Protein AF-A0A1F2RXJ4-F1 (afdb_monomer_lite)

Foldseek 3Di:
DQVLVVVLQVLLVVLCVVLVFDWPDWDWDQDPVVRDIATETEGCCCVVVNDVVQLVSSVVSCVVSVSCVVHPSVRYHYHHCPDPVVVVVVVLQVDKFFFKKKKAWDPPPDPPAFIKIWIATDGPDDDDDDWFIDIDTHPVRVLCCVCPLQVHDNVLSVVQVVCCVVPRMGMRGGRIDRNRSCVSSRHD

Secondary structure (DSSP, 8-state):
--HHHHHHHHHHHHHHHHTT---SEEEEEEETTTTEEEEEEE-THHHHH-HHHHHHHHHHHHHHTTGGGTS-GGGEEEE-TT-HHHHHHHHHHH-EEEEEEEEEEESTT-TTS--EEEEEEEESSS---PPPEEEEESHHHHHHIIIIIS---HHHHHHHHHHHHHHSEEEEEEEEEEHHHHHHTT--

Sequence (188 aa):
MVRSDLEIEGRILEALSRGKIPVTLVDWNYVSEIEEWQLVIATPLYDSKGAHEAVSRVIKALQQAGIYEDVPILRVSVLSPNDTLVKTLEQEVKVLTEGSIHIVGLDQNKPNHENVYVVIFSPYTGPGGAVPARHIKGLVELRRFLEVSLHIWTTSVDEALHKLARKGNASIPNVQLSKREAKRLGLG

Radius of gyration: 19.41 Å; chains: 1; bounding box: 50×31×52 Å

pLDDT: mean 85.51, std 11.78, range [36.03, 97.0]

Structure (mmCIF, N/CA/C/O backbone):
data_AF-A0A1F2RXJ4-F1
#
_entry.id   AF-A0A1F2RXJ4-F1
#
loop_
_atom_site.group_PDB
_atom_site.id
_atom_site.type_symbol
_atom_site.label_atom_id
_atom_site.label_alt_id
_atom_site.label_comp_id
_atom_site.label_asym_id
_atom_site.label_entity_id
_atom_site.label_seq_id
_atom_site.pdbx_PDB_ins_code
_atom_site.Cartn_x
_atom_site.Cartn_y
_atom_site.Cartn_z
_atom_site.occupancy
_atom_site.B_iso_or_equiv
_atom_site.auth_seq_id
_atom_site.auth_comp_id
_atom_site.auth_asym_id
_atom_site.auth_atom_id
_atom_site.pdbx_PDB_model_num
ATOM 1 N N . MET A 1 1 ? -12.478 0.895 -2.335 1.00 40.03 1 MET A N 1
ATOM 2 C CA . MET A 1 1 ? -11.443 1.179 -3.347 1.00 40.03 1 MET A CA 1
ATOM 3 C C . MET A 1 1 ? -10.072 0.808 -2.777 1.00 40.03 1 MET A C 1
ATOM 5 O O . MET A 1 1 ? -9.309 1.682 -2.429 1.00 40.03 1 MET A O 1
ATOM 9 N N . VAL A 1 2 ? -9.857 -0.484 -2.494 1.00 37.66 2 VAL A N 1
ATOM 10 C CA . VAL A 1 2 ? -8.576 -1.071 -2.010 1.00 37.66 2 VAL A CA 1
ATOM 11 C C . VAL A 1 2 ? -8.480 -2.504 -2.545 1.00 37.66 2 VAL A C 1
ATOM 13 O O . VAL A 1 2 ? -7.423 -2.934 -2.982 1.00 37.66 2 VAL A O 1
ATOM 16 N N . ARG A 1 3 ? -9.618 -3.223 -2.591 1.00 36.03 3 ARG A N 1
ATOM 17 C CA . ARG A 1 3 ? -9.744 -4.519 -3.285 1.00 36.03 3 ARG A CA 1
ATOM 18 C C . ARG A 1 3 ? -9.386 -4.446 -4.771 1.00 36.03 3 ARG A C 1
ATOM 20 O O . ARG A 1 3 ? -8.655 -5.307 -5.235 1.00 36.03 3 ARG A O 1
ATOM 27 N N . SER A 1 4 ? -9.863 -3.409 -5.468 1.00 53.31 4 SER A N 1
ATOM 28 C CA . SER A 1 4 ? -9.508 -3.146 -6.867 1.00 53.31 4 SER A CA 1
ATOM 29 C C . SER A 1 4 ? -7.993 -3.119 -7.039 1.00 53.31 4 SER A C 1
ATOM 31 O O . SER A 1 4 ? -7.462 -3.773 -7.920 1.00 53.31 4 SER A O 1
ATOM 33 N N . ASP A 1 5 ? -7.288 -2.445 -6.138 1.00 58.12 5 ASP A N 1
ATOM 34 C CA . ASP A 1 5 ? -5.905 -2.052 -6.385 1.00 58.12 5 ASP A CA 1
ATOM 35 C C . ASP A 1 5 ? -4.936 -3.231 -6.213 1.00 58.12 5 ASP A C 1
ATOM 37 O O . ASP A 1 5 ? -3.997 -3.349 -6.992 1.00 58.12 5 ASP A O 1
ATOM 41 N N . LEU A 1 6 ? -5.195 -4.140 -5.259 1.00 57.19 6 LEU A N 1
ATOM 42 C CA . LEU A 1 6 ? -4.400 -5.363 -5.053 1.00 57.19 6 LEU A CA 1
ATOM 43 C C . LEU A 1 6 ? -4.648 -6.421 -6.142 1.00 57.19 6 LEU A C 1
ATOM 45 O O . LEU A 1 6 ? -3.708 -7.065 -6.607 1.00 57.19 6 LEU A O 1
ATOM 49 N N . GLU A 1 7 ? -5.900 -6.596 -6.575 1.00 65.56 7 GLU A N 1
ATOM 50 C CA . GLU A 1 7 ? -6.234 -7.522 -7.668 1.00 65.56 7 GLU A CA 1
ATOM 51 C C . GLU A 1 7 ? -5.696 -7.008 -9.015 1.00 65.56 7 GLU A C 1
ATOM 53 O O . GLU A 1 7 ? -5.174 -7.784 -9.820 1.00 65.56 7 GLU A O 1
ATOM 58 N N . ILE A 1 8 ? -5.747 -5.690 -9.236 1.00 75.62 8 ILE A N 1
ATOM 59 C CA . ILE A 1 8 ? -5.155 -5.027 -10.402 1.00 75.62 8 ILE A CA 1
ATOM 60 C C . ILE A 1 8 ? -3.624 -5.147 -10.374 1.00 75.62 8 ILE A C 1
ATOM 62 O O . ILE A 1 8 ? -3.033 -5.501 -11.391 1.00 75.62 8 ILE A O 1
ATOM 66 N N . GLU A 1 9 ? -2.975 -4.927 -9.227 1.00 76.62 9 GLU A N 1
ATOM 67 C CA . GLU A 1 9 ? -1.518 -5.064 -9.067 1.00 76.62 9 GLU A CA 1
ATOM 68 C C . GLU A 1 9 ? -1.035 -6.483 -9.417 1.00 76.62 9 GLU A C 1
ATOM 70 O O . GLU A 1 9 ? -0.087 -6.646 -10.191 1.00 76.62 9 GLU A O 1
ATOM 75 N N . GLY A 1 10 ? -1.749 -7.518 -8.958 1.00 80.25 10 GLY A N 1
ATOM 76 C CA . GLY A 1 10 ? -1.468 -8.907 -9.331 1.00 80.25 10 GLY A CA 1
ATOM 77 C C . GLY A 1 10 ? -1.587 -9.160 -10.839 1.00 80.25 10 GLY A C 1
ATOM 78 O O . GLY A 1 10 ? -0.689 -9.754 -11.443 1.00 80.25 10 GLY A O 1
ATOM 79 N N . ARG A 1 11 ? -2.654 -8.656 -11.476 1.00 84.56 11 ARG A N 1
ATOM 80 C CA . ARG A 1 11 ? -2.853 -8.761 -12.935 1.00 84.56 11 ARG A CA 1
ATOM 81 C C . ARG A 1 11 ? -1.772 -8.021 -13.724 1.00 84.56 11 ARG A C 1
ATOM 83 O O . ARG A 1 11 ? -1.326 -8.527 -14.754 1.00 84.56 11 ARG A O 1
ATOM 90 N N . ILE A 1 12 ? -1.328 -6.858 -13.243 1.00 88.44 12 ILE A N 1
ATOM 91 C CA . ILE A 1 12 ? -0.225 -6.086 -13.833 1.00 88.44 12 ILE A CA 1
ATOM 92 C C . ILE A 1 12 ? 1.065 -6.901 -13.793 1.00 88.44 12 ILE A C 1
ATOM 94 O O . ILE A 1 12 ? 1.693 -7.096 -14.833 1.00 88.44 12 ILE A O 1
ATOM 98 N N . LEU A 1 13 ? 1.449 -7.417 -12.625 1.00 88.81 13 LEU A N 1
ATOM 99 C CA . LEU A 1 13 ? 2.673 -8.209 -12.482 1.00 88.81 13 LEU A CA 1
ATOM 100 C C . LEU A 1 13 ? 2.646 -9.456 -13.370 1.00 88.81 13 LEU A C 1
ATOM 102 O O . LEU A 1 13 ? 3.633 -9.769 -14.038 1.00 88.81 13 LEU A O 1
ATOM 106 N N . GLU A 1 14 ? 1.502 -10.132 -13.443 1.00 89.62 14 GLU A N 1
ATOM 107 C CA . GLU A 1 14 ? 1.318 -11.287 -14.317 1.00 89.62 14 GLU A CA 1
ATOM 108 C C . GLU A 1 14 ? 1.436 -10.909 -15.805 1.00 89.62 14 GLU A C 1
ATOM 110 O O . GLU A 1 14 ? 2.087 -11.613 -16.580 1.00 89.62 14 GLU A O 1
ATOM 115 N N . ALA A 1 15 ? 0.858 -9.777 -16.221 1.00 91.38 15 ALA A N 1
ATOM 116 C CA . ALA A 1 15 ? 0.964 -9.268 -17.588 1.00 91.38 15 ALA A CA 1
ATOM 117 C C . ALA A 1 15 ? 2.413 -8.941 -17.976 1.00 91.38 15 ALA A C 1
ATOM 119 O O . ALA A 1 15 ? 2.877 -9.348 -19.045 1.00 91.38 15 ALA A O 1
ATOM 120 N N . LEU A 1 16 ? 3.148 -8.261 -17.095 1.00 92.75 16 LEU A N 1
ATOM 121 C CA . LEU A 1 16 ? 4.553 -7.909 -17.313 1.00 92.75 16 LEU A CA 1
ATOM 122 C C . LEU A 1 16 ? 5.443 -9.159 -17.350 1.00 92.75 16 LEU A C 1
ATOM 124 O O . LEU A 1 16 ? 6.306 -9.278 -18.224 1.00 92.75 16 LEU A O 1
ATOM 128 N N . SER A 1 17 ? 5.170 -10.130 -16.475 1.00 92.62 17 SER A N 1
ATOM 129 C CA . SER A 1 17 ? 5.840 -11.433 -16.459 1.00 92.62 17 SER A CA 1
ATOM 130 C C . SER A 1 17 ? 5.608 -12.213 -17.760 1.00 92.62 17 SER A C 1
ATOM 132 O O . SER A 1 17 ? 6.570 -12.635 -18.408 1.00 92.62 17 SER A O 1
ATOM 134 N N . ARG A 1 18 ? 4.353 -12.318 -18.232 1.00 92.31 18 ARG A N 1
ATOM 135 C CA . ARG A 1 18 ? 4.015 -12.922 -19.539 1.00 92.31 18 ARG A CA 1
ATOM 136 C C . ARG A 1 18 ? 4.719 -12.221 -20.702 1.00 92.31 18 ARG A C 1
ATOM 138 O O . ARG A 1 18 ? 5.200 -12.886 -21.619 1.00 92.31 18 ARG A O 1
ATOM 145 N N . GLY A 1 19 ? 4.822 -10.894 -20.643 1.00 91.44 19 GLY A N 1
ATOM 146 C CA . GLY A 1 19 ? 5.552 -10.074 -21.610 1.00 91.44 19 GLY A CA 1
ATOM 147 C C . GLY A 1 19 ? 7.078 -10.215 -21.547 1.00 91.44 19 GLY A C 1
ATOM 148 O O . GLY A 1 19 ? 7.769 -9.617 -22.373 1.00 91.44 19 GLY A O 1
ATOM 149 N N . LYS A 1 20 ? 7.616 -10.993 -20.593 1.00 92.88 20 LYS A N 1
ATOM 150 C CA . LYS A 1 20 ? 9.054 -11.117 -20.299 1.00 92.88 20 LYS A CA 1
ATOM 151 C C . LYS A 1 20 ? 9.714 -9.757 -20.049 1.00 92.88 20 LYS A C 1
ATOM 153 O O . LYS A 1 20 ? 10.846 -9.517 -20.473 1.00 92.88 20 LYS A O 1
ATOM 158 N N . ILE A 1 21 ? 8.990 -8.856 -19.389 1.00 94.38 21 ILE A N 1
ATOM 159 C CA . ILE A 1 21 ? 9.466 -7.518 -19.049 1.00 94.38 21 ILE A CA 1
ATOM 160 C C . ILE A 1 21 ? 10.078 -7.586 -17.647 1.00 94.38 21 ILE A C 1
ATOM 162 O O . ILE A 1 21 ? 9.342 -7.791 -16.683 1.00 94.38 21 ILE A O 1
ATOM 166 N N . PRO A 1 22 ? 11.406 -7.429 -17.499 1.00 93.62 22 PRO A N 1
ATOM 167 C CA . PRO A 1 22 ? 12.014 -7.365 -16.181 1.00 93.62 22 PRO A CA 1
ATOM 168 C C . PRO A 1 22 ? 11.570 -6.077 -15.490 1.00 93.62 22 PRO A C 1
ATOM 170 O O . PRO A 1 22 ? 11.711 -4.989 -16.052 1.00 93.62 22 PRO A O 1
ATOM 173 N N . VAL A 1 23 ? 11.061 -6.193 -14.270 1.00 93.25 23 VAL A N 1
ATOM 174 C CA . VAL A 1 23 ? 10.654 -5.055 -13.442 1.00 93.25 23 VAL A CA 1
ATOM 175 C C . VAL A 1 23 ? 11.398 -5.082 -12.119 1.00 93.25 23 VAL A C 1
ATOM 177 O O . VAL A 1 23 ? 11.663 -6.151 -11.574 1.00 93.25 23 VAL A O 1
ATOM 180 N N . THR A 1 24 ? 11.754 -3.904 -11.620 1.00 91.81 24 THR A N 1
ATOM 181 C CA . THR A 1 24 ? 12.362 -3.735 -10.291 1.00 91.81 24 THR A CA 1
ATOM 182 C C . THR A 1 24 ? 11.379 -3.143 -9.289 1.00 91.81 24 THR A C 1
ATOM 184 O O . THR A 1 24 ? 11.530 -3.363 -8.093 1.00 91.81 24 THR A O 1
ATOM 187 N N . LEU A 1 25 ? 10.361 -2.425 -9.772 1.00 89.38 25 LEU A N 1
ATOM 188 C CA . LEU A 1 25 ? 9.292 -1.844 -8.969 1.00 89.38 25 LEU A CA 1
ATOM 189 C C . LEU A 1 25 ? 8.013 -1.774 -9.808 1.00 89.38 25 LEU A C 1
ATOM 191 O O . LEU A 1 25 ? 8.059 -1.378 -10.973 1.00 89.38 25 LEU A O 1
ATOM 195 N N . VAL A 1 26 ? 6.884 -2.113 -9.197 1.00 89.44 26 VAL A N 1
ATOM 196 C CA . VAL A 1 26 ? 5.541 -1.775 -9.676 1.00 89.44 26 VAL A CA 1
ATOM 197 C C . VAL A 1 26 ? 4.799 -1.236 -8.468 1.00 89.44 26 VAL A C 1
ATOM 199 O O . VAL A 1 26 ? 4.708 -1.939 -7.469 1.00 89.44 26 VAL A O 1
ATOM 202 N N . ASP A 1 27 ? 4.346 0.013 -8.515 1.00 85.81 27 ASP A N 1
ATOM 203 C CA . ASP A 1 27 ? 3.636 0.598 -7.378 1.00 85.81 27 ASP A CA 1
ATOM 204 C C . ASP A 1 27 ? 2.748 1.772 -7.783 1.00 85.81 27 ASP A C 1
ATOM 206 O O . ASP A 1 27 ? 2.979 2.433 -8.795 1.00 85.81 27 ASP A O 1
ATOM 210 N N . TRP A 1 28 ? 1.761 2.067 -6.949 1.00 84.00 28 TRP A N 1
ATOM 211 C CA . TRP A 1 28 ? 0.910 3.237 -7.067 1.00 84.00 28 TRP A CA 1
ATOM 212 C C . TRP A 1 28 ? 1.534 4.423 -6.326 1.00 84.00 28 TRP A C 1
ATOM 214 O O . TRP A 1 28 ? 1.856 4.356 -5.140 1.00 84.00 28 TRP A O 1
ATOM 224 N N . ASN A 1 29 ? 1.698 5.538 -7.029 1.00 85.50 29 ASN A N 1
ATOM 225 C CA . ASN A 1 29 ? 2.179 6.798 -6.487 1.00 85.50 29 ASN A CA 1
ATOM 226 C C . ASN A 1 29 ? 1.062 7.843 -6.538 1.00 85.50 29 ASN A C 1
ATOM 228 O O . ASN A 1 29 ? 0.540 8.132 -7.613 1.00 85.50 29 ASN A O 1
ATOM 232 N N . TYR A 1 30 ? 0.708 8.415 -5.388 1.00 80.12 30 TYR A N 1
ATOM 233 C CA . TYR A 1 30 ? -0.224 9.538 -5.337 1.00 80.12 30 TYR A CA 1
ATOM 234 C C . TYR A 1 30 ? 0.520 10.834 -5.661 1.00 80.12 30 TYR A C 1
ATOM 236 O O . TYR A 1 30 ? 1.472 11.194 -4.965 1.00 80.12 30 TYR A O 1
ATOM 244 N N . VAL A 1 31 ? 0.096 11.513 -6.724 1.00 78.50 31 VAL A N 1
ATOM 245 C CA . VAL A 1 31 ? 0.670 12.780 -7.183 1.00 78.50 31 VAL A CA 1
ATOM 246 C C . VAL A 1 31 ? -0.230 13.909 -6.696 1.00 78.50 31 VAL A C 1
ATOM 248 O O . VAL A 1 31 ? -1.314 14.129 -7.238 1.00 78.50 31 VAL A O 1
ATOM 251 N N . SER A 1 32 ? 0.212 14.608 -5.650 1.00 72.81 32 SER A N 1
ATOM 252 C CA . SER A 1 32 ? -0.578 15.642 -4.973 1.00 72.81 32 SER A CA 1
ATOM 253 C C . SER A 1 32 ? -0.942 16.815 -5.884 1.00 72.81 32 SER A C 1
ATOM 255 O O . SER A 1 32 ? -2.005 17.396 -5.718 1.00 72.81 32 SER A O 1
ATOM 257 N N . GLU A 1 33 ? -0.091 17.156 -6.853 1.00 76.31 33 GLU A N 1
ATOM 258 C CA . GLU A 1 33 ? -0.278 18.282 -7.776 1.00 76.31 33 GLU A CA 1
ATOM 259 C C . GLU A 1 33 ? -1.511 18.127 -8.670 1.00 76.31 33 GLU A C 1
ATOM 261 O O . GLU A 1 33 ? -2.085 19.122 -9.108 1.00 76.31 33 GLU A O 1
ATOM 266 N N . ILE A 1 34 ? -1.893 16.883 -8.954 1.00 75.81 34 ILE A N 1
ATOM 267 C CA . ILE A 1 34 ? -3.041 16.549 -9.801 1.00 75.81 34 ILE A CA 1
ATOM 268 C C . ILE A 1 34 ? -4.121 15.777 -9.039 1.00 75.81 34 ILE A C 1
ATOM 270 O O . ILE A 1 34 ? -5.123 15.417 -9.639 1.00 75.81 34 ILE A O 1
ATOM 274 N N . GLU A 1 35 ? -3.921 15.525 -7.742 1.00 74.31 35 GLU A N 1
ATOM 275 C CA . GLU A 1 35 ? -4.806 14.727 -6.883 1.00 74.31 35 GLU A CA 1
ATOM 276 C C . GLU A 1 35 ? -5.152 13.339 -7.462 1.00 74.31 35 GLU A C 1
ATOM 278 O O . GLU A 1 35 ? -6.250 12.810 -7.278 1.00 74.31 35 GLU A O 1
ATOM 283 N N . GLU A 1 36 ? -4.199 12.716 -8.164 1.00 75.56 36 GLU A N 1
ATOM 284 C CA . GLU A 1 36 ? -4.411 11.434 -8.841 1.00 75.56 36 GLU A CA 1
ATOM 285 C C . GLU A 1 36 ? -3.364 10.377 -8.482 1.00 75.56 36 GLU A C 1
ATOM 287 O O . GLU A 1 36 ? -2.188 10.656 -8.240 1.00 75.56 36 GLU A O 1
ATOM 292 N N . TRP A 1 37 ? -3.805 9.117 -8.512 1.00 79.38 37 TRP A N 1
ATOM 293 C CA . TRP A 1 37 ? -2.934 7.950 -8.438 1.00 79.38 37 TRP A CA 1
ATOM 294 C C . TRP A 1 37 ? -2.356 7.615 -9.814 1.00 79.38 37 TRP A C 1
ATOM 296 O O . TRP A 1 37 ? -3.095 7.447 -10.786 1.00 79.38 37 TRP A O 1
ATOM 306 N N . GLN A 1 38 ? -1.037 7.454 -9.873 1.00 85.69 38 GLN A N 1
ATOM 307 C CA . GLN A 1 38 ? -0.306 6.994 -11.048 1.00 85.69 38 GLN A CA 1
ATOM 308 C C . GLN A 1 38 ? 0.387 5.662 -10.769 1.00 85.69 38 GLN A C 1
ATOM 310 O O . GLN A 1 38 ? 1.004 5.476 -9.722 1.00 85.69 38 GLN A O 1
ATOM 315 N N . LEU A 1 39 ? 0.313 4.742 -11.724 1.00 87.81 39 LEU A N 1
ATOM 316 C CA . LEU A 1 39 ? 1.043 3.486 -11.704 1.00 87.81 39 LEU A CA 1
ATOM 317 C C . LEU A 1 39 ? 2.479 3.729 -12.176 1.00 87.81 39 LEU A C 1
ATOM 319 O O . LEU A 1 39 ? 2.712 4.078 -13.332 1.00 87.81 39 LEU A O 1
ATOM 323 N N . VAL A 1 40 ? 3.448 3.504 -11.299 1.00 91.25 40 VAL A N 1
ATOM 324 C CA . VAL A 1 40 ? 4.878 3.580 -11.597 1.00 91.25 40 VAL A CA 1
ATOM 325 C C . VAL A 1 40 ? 5.414 2.176 -11.850 1.00 91.25 40 VAL A C 1
ATOM 327 O O . VAL A 1 40 ? 5.292 1.296 -10.999 1.00 91.25 40 VAL A O 1
ATOM 330 N N . ILE A 1 41 ? 6.040 1.971 -13.008 1.00 93.31 41 ILE A N 1
ATOM 331 C CA . ILE A 1 41 ? 6.709 0.721 -13.382 1.00 93.31 41 ILE A CA 1
ATOM 332 C C . ILE A 1 41 ? 8.178 1.030 -13.663 1.00 93.31 41 ILE A C 1
ATOM 334 O O . ILE A 1 41 ? 8.509 1.686 -14.650 1.00 93.31 41 ILE A O 1
ATOM 338 N N . ALA A 1 42 ? 9.075 0.534 -12.814 1.00 95.31 42 ALA A N 1
ATOM 339 C CA . ALA A 1 42 ? 10.511 0.656 -13.026 1.00 95.31 42 ALA A CA 1
ATOM 340 C C . ALA A 1 42 ? 11.054 -0.582 -13.745 1.00 95.31 42 ALA A C 1
ATOM 342 O O . ALA A 1 42 ? 10.839 -1.716 -13.303 1.00 95.31 42 ALA A O 1
ATOM 343 N N . THR A 1 43 ? 11.776 -0.376 -14.849 1.00 96.38 43 THR A N 1
ATOM 344 C CA . THR A 1 43 ? 12.324 -1.473 -15.658 1.00 96.38 43 THR A CA 1
ATOM 345 C C . THR A 1 43 ? 13.732 -1.171 -16.179 1.00 96.38 43 THR A C 1
ATOM 347 O O . THR A 1 43 ? 13.950 -0.117 -16.777 1.00 96.38 43 THR A O 1
ATOM 350 N N . PRO A 1 44 ? 14.692 -2.116 -16.075 1.00 96.50 44 PRO A N 1
ATOM 351 C CA . PRO A 1 44 ? 16.013 -1.980 -16.698 1.00 96.50 44 PRO A CA 1
ATOM 352 C C . PRO A 1 44 ? 15.967 -1.850 -18.231 1.00 96.50 44 PRO A C 1
ATOM 354 O O . PRO A 1 44 ? 16.963 -1.489 -18.864 1.00 96.50 44 PRO A O 1
ATOM 357 N N . LEU A 1 45 ? 14.823 -2.150 -18.862 1.00 95.44 45 LEU A N 1
ATOM 358 C CA . LEU A 1 45 ? 14.623 -1.890 -20.288 1.00 95.44 45 LEU A CA 1
ATOM 359 C C . LEU A 1 45 ? 14.720 -0.401 -20.617 1.00 95.44 45 LEU A C 1
ATOM 361 O O . LEU A 1 45 ? 15.163 -0.066 -21.711 1.00 95.44 45 LEU A O 1
ATOM 365 N N . TYR A 1 46 ? 14.357 0.475 -19.677 1.00 96.31 46 TYR A N 1
ATOM 366 C CA . TYR A 1 46 ? 14.450 1.918 -19.865 1.00 96.31 46 TYR A CA 1
ATOM 367 C C . TYR A 1 46 ? 15.895 2.341 -20.160 1.00 96.31 46 TYR A C 1
ATOM 369 O O . TYR A 1 46 ? 16.146 3.045 -21.135 1.00 96.31 46 TYR A O 1
ATOM 377 N N . ASP A 1 47 ? 16.851 1.823 -19.386 1.00 94.75 47 ASP A N 1
ATOM 378 C CA . ASP A 1 47 ? 18.274 2.145 -19.532 1.00 94.75 47 ASP A CA 1
ATOM 379 C C . ASP A 1 47 ? 18.912 1.415 -20.724 1.00 94.75 47 ASP A C 1
ATOM 381 O O . ASP A 1 47 ? 19.729 1.975 -21.450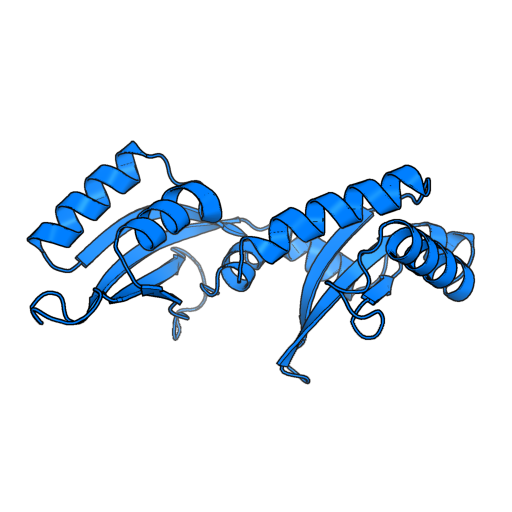 1.00 94.75 47 ASP A O 1
ATOM 385 N N . SER A 1 48 ? 18.538 0.151 -20.945 1.00 95.94 48 SER A N 1
ATOM 386 C CA . SER A 1 48 ? 19.190 -0.711 -21.944 1.00 95.94 48 SER A CA 1
ATOM 387 C C . SER A 1 48 ? 18.627 -0.595 -23.364 1.00 95.94 48 SER A C 1
ATOM 389 O O . SER A 1 48 ? 19.321 -0.934 -24.326 1.00 95.94 48 SER A O 1
ATOM 391 N N . LYS A 1 49 ? 17.367 -0.171 -23.518 1.00 94.50 49 LYS A N 1
ATOM 392 C CA . LYS A 1 49 ? 16.665 -0.052 -24.810 1.00 94.50 49 LYS A CA 1
ATOM 393 C C . LYS A 1 49 ? 16.125 1.351 -25.086 1.00 94.50 49 LYS A C 1
ATOM 395 O O . LYS A 1 49 ? 15.708 1.619 -26.210 1.00 94.50 49 LYS A O 1
ATOM 400 N N . GLY A 1 50 ? 16.163 2.236 -24.095 1.00 93.81 50 GLY A N 1
ATOM 401 C CA . GLY A 1 50 ? 15.631 3.587 -24.183 1.00 93.81 50 GLY A CA 1
ATOM 402 C C . GLY A 1 50 ? 14.157 3.676 -23.788 1.00 93.81 50 GLY A C 1
ATOM 403 O O . GLY A 1 50 ? 13.396 2.706 -23.852 1.00 93.81 50 GLY A O 1
ATOM 404 N N . ALA A 1 51 ? 13.753 4.889 -23.408 1.00 92.56 51 ALA A N 1
ATOM 405 C CA . ALA A 1 51 ? 12.433 5.194 -22.863 1.00 92.56 51 ALA A CA 1
ATOM 406 C C . ALA A 1 51 ? 11.280 4.739 -23.769 1.00 92.56 51 ALA A C 1
ATOM 408 O O . ALA A 1 51 ? 10.347 4.087 -23.309 1.00 92.56 51 ALA A O 1
ATOM 409 N N . HIS A 1 52 ? 11.359 5.041 -25.068 1.00 93.69 52 HIS A N 1
ATOM 410 C CA . HIS A 1 52 ? 10.281 4.746 -26.013 1.00 93.69 52 HIS A CA 1
ATOM 411 C C . HIS A 1 52 ? 9.998 3.241 -26.125 1.00 93.69 52 HIS A C 1
ATOM 413 O O . HIS A 1 52 ? 8.846 2.816 -26.049 1.00 93.69 52 HIS A O 1
ATOM 419 N N . GLU A 1 53 ? 11.049 2.428 -26.253 1.00 94.44 53 GLU A N 1
ATOM 420 C CA . GLU A 1 53 ? 10.920 0.973 -26.356 1.00 94.44 53 GLU A CA 1
ATOM 421 C C . GLU A 1 53 ? 10.399 0.370 -25.044 1.00 94.44 53 GLU A C 1
ATOM 423 O O . GLU A 1 53 ? 9.527 -0.501 -25.063 1.00 94.44 53 GLU A O 1
ATOM 428 N N . ALA A 1 54 ? 10.892 0.852 -23.899 1.00 94.69 54 ALA A N 1
ATOM 429 C CA . ALA A 1 54 ? 10.437 0.401 -22.588 1.00 94.69 54 ALA A CA 1
ATOM 430 C C . ALA A 1 54 ? 8.945 0.697 -22.369 1.00 94.69 54 ALA A C 1
ATOM 432 O O . ALA A 1 54 ? 8.185 -0.212 -22.030 1.00 94.69 54 ALA A O 1
ATOM 433 N N . VAL A 1 55 ? 8.518 1.937 -22.637 1.00 93.44 55 VAL A N 1
ATOM 434 C CA . VAL A 1 55 ? 7.110 2.354 -22.556 1.00 93.44 55 VAL A CA 1
ATOM 435 C C . VAL A 1 55 ? 6.256 1.502 -23.490 1.00 93.44 55 VAL A C 1
ATOM 437 O O . VAL A 1 55 ? 5.285 0.898 -23.043 1.00 93.44 55 VAL A O 1
ATOM 440 N N . SER A 1 56 ? 6.640 1.385 -24.765 1.00 93.38 56 SER A N 1
ATOM 441 C CA . SER A 1 56 ? 5.888 0.628 -25.773 1.00 93.38 56 SER A CA 1
ATOM 442 C C . SER A 1 56 ? 5.663 -0.830 -25.358 1.00 93.38 56 SER A C 1
ATOM 444 O O . SER A 1 56 ? 4.541 -1.338 -25.436 1.00 93.38 56 SER A O 1
ATOM 446 N N . ARG A 1 57 ? 6.698 -1.502 -24.834 1.00 94.25 57 ARG A N 1
ATOM 447 C CA . ARG A 1 57 ? 6.589 -2.892 -24.360 1.00 94.25 57 ARG A CA 1
ATOM 448 C C . ARG A 1 57 ? 5.659 -3.033 -23.165 1.00 94.25 57 ARG A C 1
ATOM 450 O O . ARG A 1 57 ? 4.824 -3.935 -23.167 1.00 94.25 57 ARG A O 1
ATOM 457 N N . VAL A 1 58 ? 5.792 -2.155 -22.171 1.00 92.69 58 VAL A N 1
ATOM 458 C CA . VAL A 1 58 ? 4.933 -2.155 -20.979 1.00 92.69 58 VAL A CA 1
ATOM 459 C C . VAL A 1 58 ? 3.480 -1.933 -21.378 1.00 92.69 58 VAL A C 1
ATOM 461 O O . VAL A 1 58 ? 2.624 -2.751 -21.056 1.00 92.69 58 VAL A O 1
ATOM 464 N N . ILE A 1 59 ? 3.211 -0.887 -22.155 1.00 90.69 59 ILE A N 1
ATOM 465 C CA . ILE A 1 59 ? 1.871 -0.560 -22.645 1.00 90.69 59 ILE A CA 1
ATOM 466 C C . ILE A 1 59 ? 1.259 -1.736 -23.411 1.00 90.69 59 ILE A C 1
ATOM 468 O O . ILE A 1 59 ? 0.122 -2.122 -23.139 1.00 90.69 59 ILE A O 1
ATOM 472 N N . LYS A 1 60 ? 2.020 -2.357 -24.318 1.00 91.56 60 LYS A N 1
ATOM 473 C CA . LYS A 1 60 ? 1.554 -3.513 -25.088 1.00 91.56 60 LYS A CA 1
ATOM 474 C C . LYS A 1 60 ? 1.220 -4.708 -24.193 1.00 91.56 60 LYS A C 1
ATOM 476 O O . LYS A 1 60 ? 0.210 -5.367 -24.426 1.00 91.56 60 LYS A O 1
ATOM 481 N N . ALA A 1 61 ? 2.030 -4.982 -23.171 1.00 91.88 61 ALA A N 1
ATOM 482 C CA . ALA A 1 61 ? 1.760 -6.062 -22.223 1.00 91.88 61 ALA A CA 1
ATOM 483 C C . ALA A 1 61 ? 0.472 -5.808 -21.420 1.00 91.88 61 ALA A C 1
ATOM 485 O O . ALA A 1 61 ? -0.352 -6.711 -21.280 1.00 91.88 61 ALA A O 1
ATOM 486 N N . LEU A 1 62 ? 0.259 -4.573 -20.953 1.00 89.25 62 LEU A N 1
ATOM 487 C CA . LEU A 1 62 ? -0.959 -4.193 -20.229 1.00 89.25 62 LEU A CA 1
ATOM 488 C C . LEU A 1 62 ? -2.208 -4.252 -21.125 1.00 89.25 62 LEU A C 1
ATOM 490 O O . LEU A 1 62 ? -3.251 -4.746 -20.696 1.00 89.25 62 LEU A O 1
ATOM 494 N N . GLN A 1 63 ? -2.095 -3.816 -22.385 1.00 87.38 63 GLN A N 1
ATOM 495 C CA . GLN A 1 63 ? -3.160 -3.926 -23.390 1.00 87.38 63 GLN A CA 1
ATOM 496 C C . GLN A 1 63 ? -3.562 -5.381 -23.641 1.00 87.38 63 GLN A C 1
ATOM 498 O O . GLN A 1 63 ? -4.745 -5.707 -23.621 1.00 87.38 63 GLN A O 1
ATOM 503 N N . GLN A 1 64 ? -2.585 -6.267 -23.841 1.00 87.75 64 GLN A N 1
ATOM 504 C CA . GLN A 1 64 ? -2.836 -7.690 -24.091 1.00 87.75 64 GLN A CA 1
ATOM 505 C C . GLN A 1 64 ? -3.514 -8.397 -22.911 1.00 87.75 64 GLN A C 1
ATOM 507 O O . GLN A 1 64 ? -4.197 -9.397 -23.113 1.00 87.75 64 GLN A O 1
ATOM 512 N N . ALA A 1 65 ? -3.345 -7.877 -21.696 1.00 85.19 65 ALA A N 1
ATOM 513 C CA . ALA A 1 65 ? -3.983 -8.391 -20.489 1.00 85.19 65 ALA A CA 1
ATOM 514 C C . ALA A 1 65 ? -5.352 -7.750 -20.181 1.00 85.19 65 ALA A C 1
ATOM 516 O O . ALA A 1 65 ? -5.949 -8.057 -19.146 1.00 85.19 65 ALA A O 1
ATOM 517 N N . GLY A 1 66 ? -5.844 -6.848 -21.042 1.00 82.88 66 GLY A N 1
ATOM 518 C CA . GLY A 1 66 ? -7.123 -6.161 -20.843 1.00 82.88 66 GLY A CA 1
ATOM 519 C C . GLY A 1 66 ? -7.147 -5.256 -19.608 1.00 82.88 66 GLY A C 1
ATOM 520 O O . GLY A 1 66 ? -8.202 -5.050 -19.025 1.00 82.88 66 GLY A O 1
ATOM 521 N N . ILE A 1 67 ? -5.993 -4.742 -19.169 1.00 80.31 67 ILE A N 1
ATOM 522 C CA . ILE A 1 67 ? -5.880 -3.904 -17.955 1.00 80.31 67 ILE A CA 1
ATOM 523 C C . ILE A 1 67 ? -6.323 -2.453 -18.226 1.00 80.31 67 ILE A C 1
ATOM 525 O O . ILE A 1 67 ? -6.537 -1.673 -17.308 1.00 80.31 67 ILE A O 1
ATOM 529 N N . TYR A 1 68 ? -6.498 -2.082 -19.494 1.00 68.06 68 TYR A N 1
ATOM 530 C CA . TYR A 1 68 ? -6.791 -0.711 -19.924 1.00 68.06 68 TYR A CA 1
ATOM 531 C C . TYR A 1 68 ? -8.112 -0.139 -19.398 1.00 68.06 68 TYR A C 1
ATOM 533 O O . TYR A 1 68 ? -8.242 1.077 -19.275 1.00 68.06 68 TYR A O 1
ATOM 541 N N . GLU A 1 69 ? -9.086 -1.006 -19.122 1.00 68.19 69 GLU A N 1
ATOM 542 C CA . GLU A 1 69 ? -10.370 -0.612 -18.535 1.00 68.19 69 GLU A CA 1
ATOM 543 C C . GLU A 1 69 ? -10.214 -0.226 -17.056 1.00 68.19 69 GLU A C 1
ATOM 545 O O . GLU A 1 69 ? -10.941 0.631 -16.559 1.00 68.19 69 GLU A O 1
ATOM 550 N N . ASP A 1 70 ? -9.210 -0.798 -1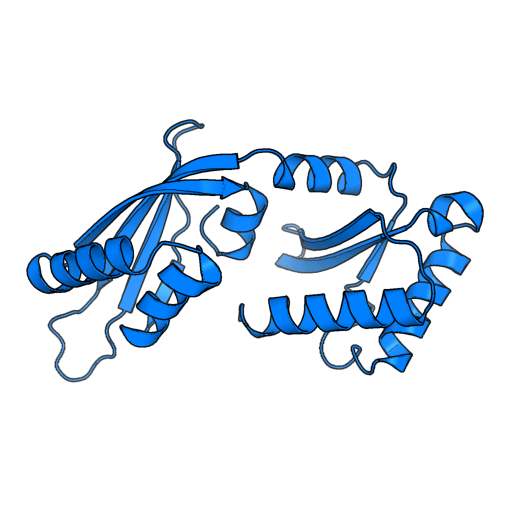6.387 1.00 66.50 70 ASP A N 1
ATOM 551 C CA . ASP A 1 70 ? -8.927 -0.599 -14.967 1.00 66.50 70 ASP A CA 1
ATOM 552 C C . ASP A 1 70 ? -7.865 0.490 -14.724 1.00 66.50 70 ASP A C 1
ATOM 554 O O . ASP A 1 70 ? -7.902 1.192 -13.713 1.00 66.50 70 ASP A O 1
ATOM 558 N N . VAL A 1 71 ? -6.909 0.650 -15.650 1.00 67.06 71 VAL A N 1
ATOM 559 C CA . VAL A 1 71 ? -5.801 1.613 -15.552 1.00 67.06 71 VAL A CA 1
ATOM 560 C C . VAL A 1 71 ? -5.608 2.348 -16.883 1.00 67.06 71 VAL A C 1
ATOM 562 O O . VAL A 1 71 ? -5.013 1.798 -17.817 1.00 67.06 71 VAL A O 1
ATOM 565 N N . PRO A 1 72 ? -6.050 3.616 -16.991 1.00 65.94 72 PRO A N 1
ATOM 566 C CA . PRO A 1 72 ? -5.791 4.428 -18.172 1.00 65.94 72 PRO A CA 1
ATOM 567 C C . PRO A 1 72 ? -4.287 4.626 -18.376 1.00 65.94 72 PRO A C 1
ATOM 569 O O . PRO A 1 72 ? -3.574 4.994 -17.446 1.00 65.94 72 PRO A O 1
ATOM 572 N N . ILE A 1 73 ? -3.799 4.474 -19.609 1.00 66.00 73 ILE A N 1
ATOM 573 C CA . ILE A 1 73 ? -2.364 4.631 -19.919 1.00 66.00 73 ILE A CA 1
ATOM 574 C C . ILE A 1 73 ? -1.792 5.998 -19.573 1.00 66.00 73 ILE A C 1
ATOM 576 O O . ILE A 1 73 ? -0.617 6.095 -19.234 1.00 66.00 73 ILE A O 1
ATOM 580 N N . LEU A 1 74 ? -2.623 7.039 -19.590 1.00 67.75 74 LEU A N 1
ATOM 581 C CA . LEU A 1 74 ? -2.235 8.383 -19.154 1.00 67.75 74 LEU A CA 1
ATOM 582 C C . LEU A 1 74 ? -1.757 8.425 -17.693 1.00 67.75 74 LEU A C 1
ATOM 584 O O . LEU A 1 74 ? -1.124 9.393 -17.290 1.00 67.75 74 LEU A O 1
ATOM 588 N N . ARG A 1 75 ? -2.035 7.374 -16.915 1.00 77.19 75 ARG A N 1
ATOM 589 C CA . ARG A 1 75 ? -1.624 7.216 -15.521 1.00 77.19 75 ARG A CA 1
ATOM 590 C C . ARG A 1 75 ? -0.512 6.182 -15.339 1.00 77.19 75 ARG A C 1
ATOM 592 O O . ARG A 1 75 ? -0.263 5.790 -14.207 1.00 77.19 75 ARG A O 1
ATOM 599 N N . VAL A 1 76 ? 0.147 5.726 -16.410 1.00 87.00 76 VAL A N 1
ATOM 600 C CA . VAL A 1 76 ? 1.262 4.767 -16.337 1.00 87.00 76 VAL A CA 1
ATOM 601 C C . VAL A 1 76 ? 2.587 5.469 -16.627 1.00 87.00 76 VAL A C 1
ATOM 603 O O . VAL A 1 76 ? 2.858 5.877 -17.755 1.00 87.00 76 VAL A O 1
ATOM 606 N N . SER A 1 77 ? 3.442 5.540 -15.612 1.00 90.12 77 SER A N 1
ATOM 607 C CA . SER A 1 77 ? 4.789 6.103 -15.685 1.00 90.12 77 SER A CA 1
ATOM 608 C C . SER A 1 77 ? 5.820 4.978 -15.715 1.00 90.12 77 SER A C 1
ATOM 610 O O . SER A 1 77 ? 6.007 4.264 -14.729 1.00 90.12 77 SER A O 1
ATOM 612 N N . VAL A 1 78 ? 6.500 4.810 -16.851 1.00 93.94 78 VAL A N 1
ATOM 613 C CA . VAL A 1 78 ? 7.584 3.828 -17.005 1.00 93.94 78 VAL A CA 1
ATOM 614 C C . VAL A 1 78 ? 8.921 4.530 -16.829 1.00 93.94 78 VAL A C 1
ATOM 616 O O . VAL A 1 78 ? 9.234 5.442 -17.590 1.00 93.94 78 VAL A O 1
ATOM 619 N N . LEU A 1 79 ? 9.699 4.103 -15.837 1.00 95.88 79 LEU A N 1
ATOM 620 C CA . LEU A 1 79 ? 10.911 4.796 -15.401 1.00 95.88 79 LEU A CA 1
ATOM 621 C C . LEU A 1 79 ? 12.130 3.868 -15.337 1.00 95.88 79 LEU A C 1
ATOM 623 O O . LEU A 1 79 ? 12.022 2.637 -15.296 1.00 95.88 79 LEU A O 1
ATOM 627 N N . SER A 1 80 ? 13.307 4.491 -15.298 1.00 95.81 80 SER A N 1
ATOM 628 C CA . SER A 1 80 ? 14.560 3.817 -14.961 1.00 95.81 80 SER A CA 1
ATOM 629 C C . SER A 1 80 ? 14.556 3.365 -13.495 1.00 95.81 80 SER A C 1
ATOM 631 O O . SER A 1 80 ? 14.113 4.123 -12.631 1.00 95.81 80 SER A O 1
ATOM 633 N N . PRO A 1 81 ? 15.133 2.197 -13.155 1.00 94.62 81 PRO A N 1
ATOM 634 C CA . PRO A 1 81 ? 15.409 1.822 -11.769 1.00 94.62 81 PRO A CA 1
ATOM 635 C C . PRO A 1 81 ? 16.315 2.813 -11.023 1.00 94.62 81 PRO A C 1
ATOM 637 O O . PRO A 1 81 ? 16.399 2.755 -9.796 1.00 94.62 81 PRO A O 1
ATOM 640 N N . ASN A 1 82 ? 17.021 3.687 -11.749 1.00 94.19 82 ASN A N 1
ATOM 641 C CA . ASN A 1 82 ? 17.898 4.724 -11.207 1.00 94.19 82 ASN A CA 1
ATOM 642 C C . ASN A 1 82 ? 17.218 6.096 -11.088 1.00 94.19 82 ASN A C 1
ATOM 644 O O . ASN A 1 82 ? 17.852 7.043 -10.629 1.00 94.19 82 ASN A O 1
ATOM 648 N N . ASP A 1 83 ? 15.952 6.212 -11.491 1.00 95.75 83 ASP A N 1
ATOM 649 C CA . ASP A 1 83 ? 15.186 7.446 -11.363 1.00 95.75 83 ASP A CA 1
ATOM 650 C C . ASP A 1 83 ? 15.013 7.840 -9.883 1.00 95.75 83 ASP A C 1
ATOM 652 O O . ASP A 1 83 ? 14.776 6.986 -9.020 1.00 95.75 83 ASP A O 1
ATOM 656 N N . THR A 1 84 ? 15.129 9.136 -9.581 1.00 93.38 84 THR A N 1
ATOM 657 C CA . THR A 1 84 ? 15.011 9.666 -8.215 1.00 93.38 84 THR A CA 1
ATOM 658 C C . THR A 1 84 ? 13.680 9.290 -7.576 1.00 93.38 84 THR A C 1
ATOM 660 O O . THR A 1 84 ? 13.670 8.877 -6.416 1.00 93.38 84 THR A O 1
ATOM 663 N N . LEU A 1 85 ? 12.573 9.367 -8.325 1.00 91.00 85 LEU A N 1
ATOM 664 C CA . LEU A 1 85 ? 11.263 8.960 -7.829 1.00 91.00 85 LEU A CA 1
ATOM 665 C C . LEU A 1 85 ? 11.298 7.479 -7.460 1.00 91.00 85 LEU A C 1
ATOM 667 O O . LEU A 1 85 ? 10.967 7.135 -6.333 1.00 91.00 85 LEU A O 1
ATOM 671 N N . VAL A 1 86 ? 11.782 6.606 -8.348 1.00 91.62 86 VAL A N 1
ATOM 672 C CA . VAL A 1 86 ? 11.880 5.161 -8.075 1.00 91.62 86 VAL A CA 1
ATOM 673 C C . VAL A 1 86 ? 12.704 4.887 -6.816 1.00 91.62 86 VAL A C 1
ATOM 675 O O . VAL A 1 86 ? 12.281 4.097 -5.975 1.00 91.62 86 VAL A O 1
ATOM 678 N N . LYS A 1 87 ? 13.830 5.580 -6.618 1.00 92.19 87 LYS A N 1
ATOM 679 C CA . LYS A 1 87 ? 14.655 5.428 -5.409 1.00 92.19 87 LYS A CA 1
ATOM 680 C C . LYS A 1 87 ? 13.941 5.887 -4.142 1.00 92.19 87 LYS A C 1
ATOM 682 O O . LYS A 1 87 ? 14.010 5.192 -3.129 1.00 92.19 87 LYS A O 1
ATOM 687 N N . THR A 1 88 ? 13.241 7.018 -4.184 1.00 88.62 88 THR A N 1
ATOM 688 C CA . THR A 1 88 ? 12.419 7.489 -3.061 1.00 88.62 88 THR A CA 1
ATOM 689 C C . THR A 1 88 ? 11.324 6.479 -2.735 1.00 88.62 88 THR A C 1
ATOM 691 O O . THR A 1 88 ? 11.145 6.102 -1.581 1.00 88.62 88 THR A O 1
ATOM 694 N N . LEU A 1 89 ? 10.638 5.986 -3.759 1.00 86.62 89 LEU A N 1
ATOM 695 C CA . LEU A 1 89 ? 9.580 4.995 -3.652 1.00 86.62 89 LEU A CA 1
ATOM 696 C C . LEU A 1 89 ? 10.094 3.669 -3.048 1.00 86.62 89 LEU A C 1
ATOM 698 O O . LEU A 1 89 ? 9.475 3.134 -2.127 1.00 86.62 89 LEU A O 1
ATOM 702 N N . GLU A 1 90 ? 11.257 3.175 -3.477 1.00 86.31 90 GLU A N 1
ATOM 703 C CA . GLU A 1 90 ? 11.927 2.010 -2.878 1.00 86.31 90 GLU A CA 1
ATOM 704 C C . GLU A 1 90 ? 12.300 2.239 -1.403 1.00 86.31 90 GLU A C 1
ATOM 706 O O . GLU A 1 90 ? 12.198 1.325 -0.583 1.00 86.31 90 GLU A O 1
ATOM 711 N N . GLN A 1 91 ? 12.741 3.447 -1.044 1.00 84.25 91 GLN A N 1
ATOM 712 C CA . GLN A 1 91 ? 13.057 3.792 0.344 1.00 84.25 91 GLN A CA 1
ATOM 713 C C . GLN A 1 91 ? 11.801 3.847 1.220 1.00 84.25 91 GLN A C 1
ATOM 715 O O . GLN A 1 91 ? 11.827 3.325 2.334 1.00 84.25 91 GLN A O 1
ATOM 720 N N . GLU A 1 92 ? 10.696 4.414 0.724 1.00 82.88 92 GLU A N 1
ATOM 721 C CA . GLU A 1 92 ? 9.439 4.504 1.479 1.00 82.88 92 GLU A CA 1
ATOM 722 C C . GLU A 1 92 ? 8.826 3.126 1.789 1.00 82.88 92 GLU A C 1
ATOM 724 O O . GLU A 1 92 ? 8.084 3.015 2.761 1.00 82.88 92 GLU A O 1
ATOM 729 N N . VAL A 1 93 ? 9.153 2.085 1.011 1.00 78.06 93 VAL A N 1
ATOM 730 C CA . VAL A 1 93 ? 8.760 0.687 1.287 1.00 78.06 93 VAL A CA 1
ATOM 731 C C . VAL A 1 93 ? 9.638 0.053 2.372 1.00 78.06 93 VAL A C 1
ATOM 733 O O . VAL A 1 93 ? 9.159 -0.749 3.166 1.00 78.06 93 VAL A O 1
ATOM 736 N N . LYS A 1 94 ? 10.928 0.404 2.432 1.00 79.12 94 LYS A N 1
ATOM 737 C CA . LYS A 1 94 ? 11.889 -0.207 3.371 1.00 79.12 94 LYS A CA 1
ATOM 738 C C . LYS A 1 94 ? 11.751 0.301 4.803 1.00 79.12 94 LYS A C 1
ATOM 740 O O . LYS A 1 94 ? 12.130 -0.403 5.736 1.00 79.12 94 LYS A O 1
ATOM 745 N N . VAL A 1 95 ? 11.272 1.530 4.984 1.00 79.88 95 VAL A N 1
ATOM 746 C CA . VAL A 1 95 ? 11.159 2.147 6.308 1.00 79.88 95 VAL A CA 1
ATOM 747 C C . VAL A 1 95 ? 9.827 1.761 6.937 1.00 79.88 95 VAL A C 1
ATOM 74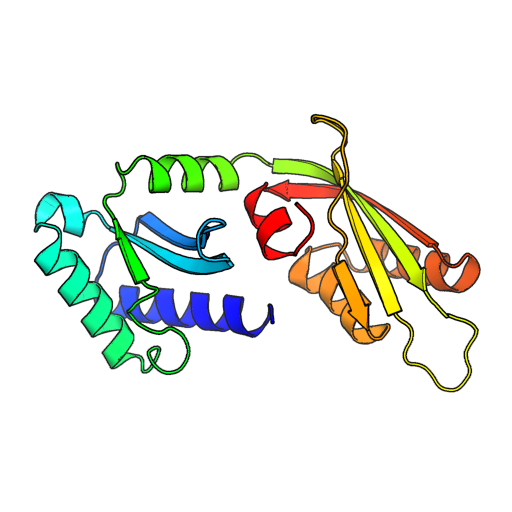9 O O . VAL A 1 95 ? 8.801 2.379 6.656 1.00 79.88 95 VAL A O 1
ATOM 752 N N . LEU A 1 96 ? 9.859 0.755 7.809 1.00 84.19 96 LEU A N 1
ATOM 753 C CA . LEU A 1 96 ? 8.735 0.410 8.675 1.00 84.19 96 LEU A CA 1
ATOM 754 C C . LEU A 1 96 ? 8.693 1.363 9.868 1.00 84.19 96 LEU A C 1
ATOM 756 O O . LEU A 1 96 ? 9.696 1.575 10.549 1.00 84.19 96 LEU A O 1
ATOM 760 N N . THR A 1 97 ? 7.522 1.934 10.118 1.00 87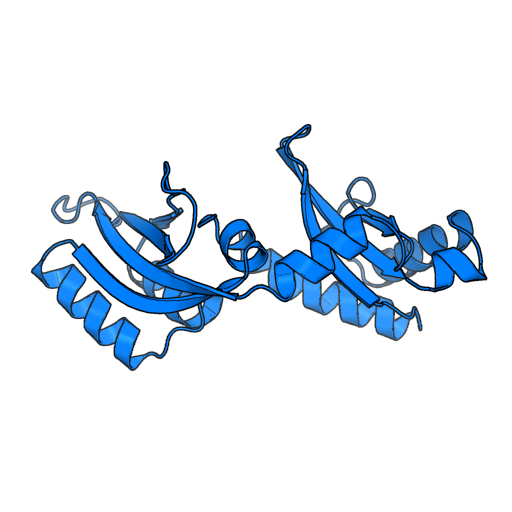.69 97 THR A N 1
ATOM 761 C CA . THR A 1 97 ? 7.242 2.725 11.313 1.00 87.69 97 THR A CA 1
ATOM 762 C C . THR A 1 97 ? 6.308 1.935 12.213 1.00 87.69 97 THR A C 1
ATOM 764 O O . THR A 1 97 ? 5.272 1.441 11.772 1.00 87.69 97 THR A O 1
ATOM 767 N N . GLU A 1 98 ? 6.690 1.802 13.477 1.00 91.62 98 GLU A N 1
ATOM 768 C CA . GLU A 1 98 ? 5.860 1.168 14.493 1.00 91.62 98 GLU A CA 1
ATOM 769 C C . GLU A 1 98 ? 4.918 2.198 15.121 1.00 91.62 98 GLU A C 1
ATOM 771 O O . GLU A 1 98 ? 5.307 3.341 15.380 1.00 91.62 98 GLU A O 1
ATOM 776 N N . GLY A 1 99 ? 3.676 1.799 15.371 1.00 92.12 99 GLY A N 1
ATOM 777 C CA . GLY A 1 99 ? 2.666 2.663 15.957 1.00 92.12 99 GLY A CA 1
ATOM 778 C C . GLY A 1 99 ? 1.450 1.914 16.475 1.00 92.12 99 GLY A C 1
ATOM 779 O O . GLY A 1 99 ? 1.444 0.694 16.638 1.00 92.12 99 GLY A O 1
ATOM 780 N N . SER A 1 100 ? 0.396 2.673 16.747 1.00 94.19 100 SER A N 1
ATOM 781 C CA . SER A 1 100 ? -0.897 2.160 17.192 1.00 94.19 100 SER A CA 1
ATOM 782 C C . SER A 1 100 ? -1.998 2.500 16.197 1.00 94.19 100 SER A C 1
ATOM 784 O O . SER A 1 100 ? -2.082 3.626 15.708 1.00 94.19 100 SER A O 1
ATOM 786 N N . ILE A 1 101 ? -2.883 1.539 15.944 1.00 96.00 101 ILE A N 1
ATOM 787 C CA . ILE A 1 101 ? -4.150 1.781 15.256 1.00 96.00 101 ILE A CA 1
ATOM 788 C C . ILE A 1 101 ? -5.195 2.164 16.297 1.00 96.00 101 ILE A C 1
ATOM 790 O O . ILE A 1 101 ? -5.477 1.389 17.209 1.00 96.00 101 ILE A O 1
ATOM 794 N N . HIS A 1 102 ? -5.787 3.342 16.150 1.00 95.62 102 HIS A N 1
ATOM 795 C CA . HIS A 1 102 ? -6.886 3.827 16.975 1.00 95.62 102 HIS A CA 1
ATOM 796 C C . HIS A 1 102 ? -8.194 3.740 16.200 1.00 95.62 102 HIS A C 1
ATOM 798 O O . HIS A 1 102 ? -8.255 4.131 15.036 1.00 95.62 102 HIS A O 1
ATOM 804 N N . ILE A 1 103 ? -9.237 3.239 16.855 1.00 96.19 103 ILE A N 1
ATOM 805 C CA . ILE A 1 103 ? -10.565 3.052 16.277 1.00 96.19 103 ILE A CA 1
ATOM 806 C C . ILE A 1 103 ? -11.581 3.768 17.157 1.00 96.19 103 ILE A C 1
ATOM 808 O O . ILE A 1 103 ? -11.644 3.525 18.363 1.00 96.19 103 ILE A O 1
ATOM 812 N N . VAL A 1 104 ? -12.411 4.607 16.546 1.00 94.62 104 VAL A N 1
ATOM 813 C CA . VAL A 1 104 ? -13.509 5.312 17.217 1.00 94.62 104 VAL A CA 1
ATOM 814 C C . VAL A 1 104 ? -14.805 5.048 16.465 1.00 94.62 104 VAL A C 1
ATOM 816 O O . VAL A 1 104 ? -14.869 5.222 15.251 1.00 94.62 104 VAL A O 1
ATOM 819 N N . GLY A 1 105 ? -15.844 4.612 17.172 1.00 91.75 105 GLY A N 1
ATOM 820 C CA . GLY A 1 105 ? -17.181 4.475 16.605 1.00 91.75 105 GLY A CA 1
ATOM 821 C C . GLY A 1 105 ? -17.931 5.801 16.633 1.00 91.75 105 GLY A C 1
ATOM 822 O O . GLY A 1 105 ? -18.169 6.356 17.702 1.00 91.75 105 GLY A O 1
ATOM 823 N N . LEU A 1 106 ? -18.339 6.280 15.465 1.00 82.81 106 LEU A N 1
ATOM 824 C CA . LEU A 1 106 ? -19.263 7.393 15.303 1.00 82.81 106 LEU A CA 1
ATOM 825 C C . LEU A 1 106 ? -20.699 6.856 15.257 1.00 82.81 106 LEU A C 1
ATOM 827 O O . LEU A 1 106 ? -20.971 5.834 14.629 1.00 82.81 106 LEU A O 1
ATOM 831 N N . ASP A 1 107 ? -21.622 7.567 15.905 1.00 71.44 107 ASP A N 1
ATOM 832 C CA . ASP A 1 107 ? -23.070 7.344 15.792 1.00 71.44 107 ASP A CA 1
ATOM 833 C C . ASP A 1 107 ? -23.592 5.944 16.187 1.00 71.44 107 ASP A C 1
ATOM 835 O O . ASP A 1 107 ? -24.667 5.538 15.747 1.00 71.44 107 ASP A O 1
ATOM 839 N N . GLN A 1 108 ? -22.916 5.246 17.111 1.00 65.19 108 GLN A N 1
ATOM 840 C CA . GLN A 1 108 ? -23.299 3.897 17.584 1.00 65.19 108 GLN A CA 1
ATOM 841 C C . GLN A 1 108 ? -24.721 3.780 18.188 1.00 65.19 108 GLN A C 1
ATOM 843 O O . GLN A 1 108 ? -25.198 2.672 18.419 1.00 65.19 108 GLN A O 1
ATOM 848 N N . ASN A 1 109 ? -25.406 4.903 18.438 1.00 62.78 109 ASN A N 1
ATOM 849 C CA . ASN A 1 109 ? -26.719 4.968 19.090 1.00 62.78 109 ASN A CA 1
ATOM 850 C C . ASN A 1 109 ? -27.876 5.364 18.153 1.00 62.78 109 ASN A C 1
ATOM 852 O O . ASN A 1 109 ? -28.980 5.620 18.635 1.00 62.78 109 ASN A O 1
ATOM 856 N N . LYS A 1 110 ? -27.666 5.451 16.831 1.00 63.69 110 LYS A N 1
ATOM 857 C CA . LYS A 1 110 ? -28.743 5.792 15.885 1.00 63.69 110 LYS A CA 1
ATOM 858 C C . LYS A 1 110 ? -29.362 4.515 15.294 1.00 63.69 110 LYS A C 1
ATOM 860 O O . LYS A 1 110 ? -28.715 3.868 14.476 1.00 63.69 110 LYS A O 1
ATOM 865 N N . PRO A 1 111 ? -30.629 4.176 15.610 1.00 56.56 111 PRO A N 1
ATOM 866 C CA . PRO A 1 111 ? -31.248 2.886 15.269 1.00 56.56 111 PRO A CA 1
ATOM 867 C C . PRO A 1 111 ? -31.497 2.642 13.768 1.00 56.56 111 PRO A C 1
ATOM 869 O O . PRO A 1 111 ? -32.092 1.634 13.412 1.00 56.56 111 PRO A O 1
ATOM 872 N N . ASN A 1 112 ? -31.055 3.542 12.885 1.00 60.41 112 ASN A N 1
ATOM 873 C CA . ASN A 1 112 ? -31.295 3.470 11.442 1.00 60.41 112 ASN A CA 1
ATOM 874 C C . ASN A 1 112 ? -30.096 3.935 10.596 1.00 60.41 112 ASN A C 1
ATOM 876 O O . ASN A 1 112 ? -30.260 4.237 9.417 1.00 60.41 112 ASN A O 1
ATOM 880 N N . HIS A 1 113 ? -28.908 4.072 11.195 1.00 64.75 113 HIS A N 1
ATOM 881 C CA . HIS A 1 113 ? -27.688 4.431 10.472 1.00 64.75 113 HIS A CA 1
ATOM 882 C C . HIS A 1 113 ? -26.670 3.301 10.566 1.00 64.75 113 HIS A C 1
ATOM 884 O O . HIS A 1 113 ? -26.486 2.688 11.614 1.00 64.75 113 HIS A O 1
ATOM 890 N N . GLU A 1 114 ? -26.005 3.030 9.448 1.00 75.94 114 GLU A N 1
ATOM 891 C CA . GLU A 1 114 ? -24.865 2.127 9.421 1.00 75.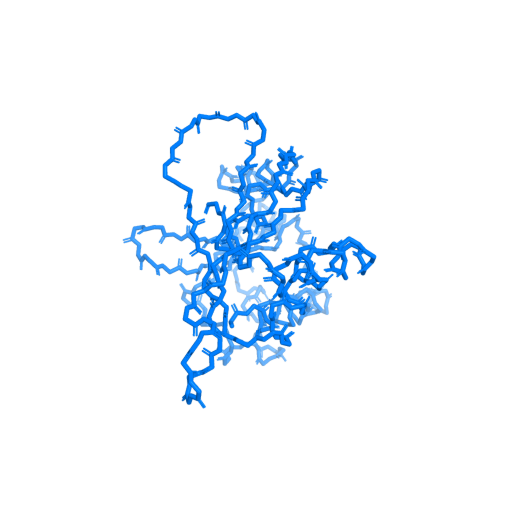94 114 GLU A CA 1
ATOM 892 C C . GLU A 1 114 ? -23.738 2.729 10.270 1.00 75.94 114 GLU A C 1
ATOM 894 O O . GLU A 1 114 ? -23.343 3.877 10.053 1.00 75.94 114 GLU A O 1
ATOM 899 N N . ASN A 1 115 ? -23.244 1.968 11.251 1.00 85.69 115 ASN A N 1
ATOM 900 C CA . ASN A 1 115 ? -22.171 2.424 12.133 1.00 85.69 115 ASN A CA 1
ATOM 901 C C . ASN A 1 115 ? -20.961 2.859 11.304 1.00 85.69 115 ASN A C 1
ATOM 903 O O . ASN A 1 115 ? -20.477 2.103 10.457 1.00 85.69 115 ASN A O 1
ATOM 907 N N . VAL A 1 116 ? -20.455 4.060 11.576 1.00 91.00 116 VAL A N 1
ATOM 908 C CA . VAL A 1 116 ? -19.255 4.586 10.926 1.00 91.00 116 VAL A CA 1
ATOM 909 C C . VAL A 1 116 ? -18.110 4.527 11.920 1.00 91.00 116 VAL A C 1
ATOM 911 O O . VAL A 1 116 ? -18.246 4.946 13.063 1.00 91.00 116 VAL A O 1
ATOM 914 N N . TYR A 1 117 ? -16.968 4.019 11.490 1.00 93.50 117 TYR A N 1
ATOM 915 C CA . TYR A 1 117 ? -15.764 3.910 12.294 1.00 93.50 117 TYR A CA 1
ATOM 916 C C . TYR A 1 117 ? -14.679 4.795 11.707 1.00 93.50 117 TYR A C 1
ATOM 918 O O . TYR A 1 117 ? -14.462 4.801 10.496 1.00 93.50 117 TYR A O 1
ATOM 926 N N . VAL A 1 118 ? -13.996 5.529 12.572 1.00 94.38 118 VAL A N 1
ATOM 927 C CA . VAL A 1 118 ? -12.814 6.311 12.227 1.00 94.38 118 VAL A CA 1
ATOM 928 C C . VAL A 1 118 ? -11.592 5.524 12.664 1.00 94.38 118 VAL A C 1
ATOM 930 O O . VAL A 1 118 ? -11.507 5.124 13.826 1.00 94.38 118 VAL A O 1
ATOM 933 N N . VAL A 1 119 ? -10.670 5.295 11.734 1.00 95.38 119 VAL A N 1
ATOM 934 C CA . VAL A 1 119 ? -9.420 4.569 11.958 1.00 95.38 119 VAL A CA 1
ATOM 935 C C . VAL A 1 119 ? -8.238 5.495 11.703 1.00 95.38 119 VAL A C 1
ATOM 937 O O . VAL A 1 119 ? -8.186 6.156 10.669 1.00 95.38 119 VAL A O 1
ATOM 940 N N . ILE A 1 120 ? -7.302 5.545 12.647 1.00 93.25 120 ILE A N 1
ATOM 941 C CA . ILE A 1 120 ? -6.125 6.422 12.622 1.00 93.25 120 ILE A CA 1
ATOM 942 C C . ILE A 1 120 ? -4.887 5.586 12.954 1.00 93.25 120 ILE A C 1
ATOM 944 O O . ILE A 1 120 ? -4.945 4.756 13.861 1.00 93.25 120 ILE A O 1
ATOM 948 N N . PHE A 1 121 ? -3.769 5.817 12.265 1.00 92.75 121 PHE A N 1
ATOM 949 C CA . PHE A 1 121 ? -2.472 5.234 12.618 1.00 92.75 121 PHE A CA 1
ATOM 950 C C . PHE A 1 121 ? -1.573 6.282 13.274 1.00 92.75 121 PHE A C 1
ATOM 952 O O . PHE A 1 121 ? -1.152 7.229 12.622 1.00 92.75 121 PHE A O 1
ATOM 959 N N . SER A 1 122 ? -1.260 6.107 14.556 1.00 90.56 122 SER A N 1
ATOM 960 C CA . SER A 1 122 ? -0.335 6.982 15.277 1.00 90.56 122 SER A CA 1
ATOM 961 C C . SER A 1 122 ? 1.032 6.308 15.402 1.00 90.56 122 SER A C 1
ATOM 963 O O . SER A 1 122 ? 1.161 5.385 16.214 1.00 90.56 122 SER A O 1
ATOM 965 N N . PRO A 1 123 ? 2.061 6.744 14.657 1.00 89.69 123 PRO A N 1
ATOM 966 C CA . PRO A 1 123 ? 3.410 6.221 14.826 1.00 89.69 123 PRO A CA 1
ATOM 967 C C . PRO A 1 123 ? 3.980 6.609 16.201 1.00 89.69 123 PRO A C 1
ATOM 969 O O . PRO A 1 123 ? 3.696 7.690 16.717 1.00 89.69 123 PRO A O 1
ATOM 972 N N . TYR A 1 124 ? 4.786 5.735 16.810 1.00 87.75 124 TYR A N 1
ATOM 973 C CA . TYR A 1 124 ? 5.462 6.022 18.085 1.00 87.75 124 TYR A CA 1
ATOM 974 C C . TYR A 1 124 ? 6.601 7.030 17.927 1.00 87.75 124 TYR A C 1
ATOM 976 O O . TYR A 1 124 ? 6.954 7.736 18.871 1.00 87.75 124 TYR A O 1
ATOM 984 N N . THR A 1 125 ? 7.185 7.087 16.732 1.00 79.56 125 THR A N 1
ATOM 985 C CA . THR A 1 125 ? 8.279 7.984 16.379 1.00 79.56 125 THR A CA 1
ATOM 986 C C . THR A 1 125 ? 7.919 8.765 15.120 1.00 79.56 125 THR A C 1
ATOM 988 O O . THR A 1 125 ? 7.344 8.230 14.176 1.00 79.56 125 THR A O 1
ATOM 991 N N . GLY A 1 126 ? 8.242 10.056 15.104 1.00 70.44 126 GLY A N 1
ATOM 992 C CA . GLY A 1 126 ? 7.956 10.938 13.975 1.00 70.44 126 GLY A CA 1
ATOM 993 C C . GLY A 1 126 ? 7.544 12.340 14.422 1.00 70.44 126 GLY A C 1
ATOM 994 O O . GLY A 1 126 ? 7.308 12.568 15.611 1.00 70.44 126 GLY A O 1
ATOM 995 N N . PRO A 1 127 ? 7.485 13.305 13.491 1.00 63.12 127 PRO A N 1
ATOM 996 C CA . PRO A 1 127 ? 6.954 14.626 13.788 1.00 63.12 127 PRO A CA 1
ATOM 997 C C . PRO A 1 127 ? 5.469 14.498 14.156 1.00 63.12 127 PRO A C 1
ATOM 999 O O . PRO A 1 127 ? 4.680 13.944 13.394 1.00 63.12 127 PRO A O 1
ATOM 1002 N N . GLY A 1 128 ? 5.091 14.991 15.338 1.00 61.03 128 GLY A N 1
ATOM 1003 C CA . GLY A 1 128 ? 3.683 15.089 15.724 1.00 61.03 128 GLY A CA 1
ATOM 1004 C C . GLY A 1 128 ? 2.910 15.989 14.753 1.00 61.03 128 GLY A C 1
ATOM 1005 O O . GLY A 1 128 ? 3.467 16.944 14.213 1.00 61.03 128 GLY A O 1
ATOM 1006 N N . GLY A 1 129 ? 1.631 15.695 14.516 1.00 66.31 129 GLY A N 1
ATOM 1007 C CA . GLY A 1 129 ? 0.820 16.443 13.556 1.00 66.31 129 GLY A CA 1
ATOM 1008 C C . GLY A 1 129 ? -0.606 15.920 13.426 1.00 66.31 129 GLY A C 1
ATOM 1009 O O . GLY A 1 129 ? -0.999 14.974 14.110 1.00 66.31 129 GLY A O 1
ATOM 1010 N N . ALA A 1 130 ? -1.387 16.554 12.547 1.00 65.81 130 ALA A N 1
ATOM 1011 C CA . ALA A 1 130 ? -2.699 16.049 12.166 1.00 65.81 130 ALA A CA 1
ATOM 1012 C C . ALA A 1 130 ? -2.532 14.682 11.497 1.00 65.81 130 ALA A C 1
ATOM 1014 O O . ALA A 1 130 ? -1.827 14.556 10.497 1.00 65.81 130 ALA A O 1
ATOM 1015 N N . VAL A 1 131 ? -3.166 13.666 12.073 1.00 75.25 131 VAL A N 1
ATOM 1016 C CA . VAL A 1 131 ? -3.077 12.299 11.571 1.00 75.25 131 VAL A CA 1
ATOM 1017 C C . VAL A 1 131 ? -4.270 12.057 10.648 1.00 75.25 131 VAL A C 1
ATOM 1019 O O . VAL A 1 131 ? -5.408 12.262 11.088 1.00 75.25 131 VAL A O 1
ATOM 1022 N N . PRO A 1 132 ? -4.057 11.673 9.378 1.00 83.38 132 PRO A N 1
ATOM 1023 C CA . PRO A 1 132 ? -5.157 11.358 8.480 1.00 83.38 132 PRO A CA 1
ATOM 1024 C C . PRO A 1 132 ? -5.995 10.209 9.046 1.00 83.38 132 PRO A C 1
ATOM 1026 O O . PRO A 1 132 ? -5.502 9.311 9.734 1.00 83.38 132 PRO A O 1
ATOM 1029 N N . ALA A 1 133 ? -7.294 10.280 8.777 1.00 87.56 133 ALA A N 1
ATOM 1030 C CA . ALA A 1 133 ? -8.276 9.391 9.360 1.00 87.56 133 ALA A CA 1
ATOM 1031 C C . ALA A 1 133 ? -9.103 8.727 8.263 1.00 87.56 133 ALA A C 1
ATOM 1033 O O . ALA A 1 133 ? -9.672 9.388 7.390 1.00 87.56 133 ALA A O 1
ATOM 1034 N N . ARG A 1 134 ? -9.213 7.404 8.334 1.00 90.75 134 ARG A N 1
ATOM 1035 C CA . ARG A 1 134 ? -10.010 6.615 7.404 1.00 90.75 134 ARG A CA 1
ATOM 1036 C C . ARG A 1 134 ? -11.383 6.323 7.980 1.00 90.75 134 ARG A C 1
ATOM 1038 O O . ARG A 1 134 ? -11.505 5.792 9.079 1.00 90.75 134 ARG A O 1
ATOM 1045 N N . HIS A 1 135 ? -12.416 6.615 7.198 1.00 91.94 135 HIS A N 1
ATOM 1046 C CA . HIS A 1 135 ? -13.802 6.337 7.554 1.00 91.94 135 HIS A CA 1
ATOM 1047 C C . HIS A 1 135 ? -14.233 4.996 6.953 1.00 91.94 135 HIS A C 1
ATOM 1049 O O . HIS A 1 135 ? -14.104 4.776 5.748 1.00 91.94 135 HIS A O 1
ATOM 1055 N N . ILE A 1 136 ? -14.755 4.098 7.785 1.00 91.81 136 ILE A N 1
ATOM 1056 C CA . ILE A 1 136 ? -15.206 2.761 7.390 1.00 91.81 136 ILE A CA 1
ATOM 1057 C C . ILE A 1 136 ? -16.644 2.569 7.850 1.00 91.81 136 ILE A C 1
ATOM 1059 O O . ILE A 1 136 ? -16.959 2.786 9.015 1.00 91.81 136 ILE A O 1
ATOM 1063 N N . LYS A 1 137 ? -17.522 2.161 6.936 1.00 91.56 137 LYS A N 1
ATOM 1064 C CA . LYS A 1 137 ? -18.932 1.900 7.233 1.00 91.56 137 LYS A CA 1
ATOM 1065 C C . LYS A 1 137 ? -19.140 0.411 7.481 1.00 91.56 137 LYS A C 1
ATOM 1067 O O . LYS A 1 137 ? -18.712 -0.407 6.673 1.00 91.56 137 LYS A O 1
ATOM 1072 N N . GLY A 1 138 ? -19.785 0.081 8.594 1.00 90.69 138 GLY A N 1
ATOM 1073 C CA . GLY A 1 138 ? -20.128 -1.287 8.961 1.00 90.69 138 GLY A CA 1
ATOM 1074 C C . GLY A 1 1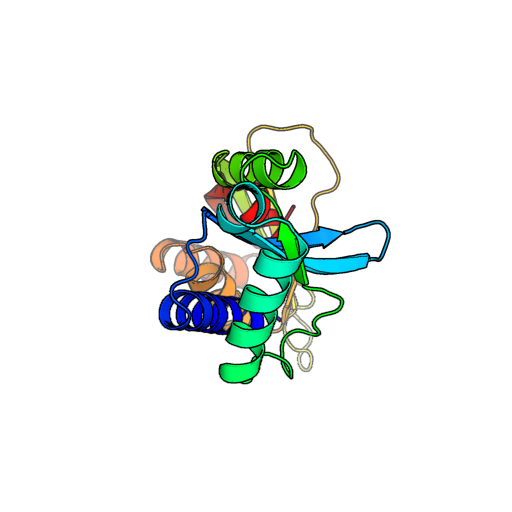38 ? -18.992 -2.058 9.642 1.00 90.69 138 GLY A C 1
ATOM 1075 O O . GLY A 1 138 ? -17.808 -1.925 9.330 1.00 90.69 138 GLY A O 1
ATOM 1076 N N . LEU A 1 139 ? -19.371 -2.907 10.602 1.00 91.31 139 LEU A N 1
ATOM 1077 C CA . LEU A 1 139 ? -18.431 -3.699 11.404 1.00 91.31 139 LEU A CA 1
ATOM 1078 C C . LEU A 1 139 ? -17.689 -4.752 10.563 1.00 91.31 139 LEU A C 1
ATOM 1080 O O . LEU A 1 139 ? -16.528 -5.054 10.832 1.00 91.31 139 LEU A O 1
ATOM 1084 N N . VAL A 1 140 ? -18.351 -5.297 9.537 1.00 92.12 140 VAL A N 1
ATOM 1085 C CA . VAL A 1 140 ? -17.775 -6.305 8.632 1.00 92.12 140 VAL A CA 1
ATOM 1086 C C . VAL A 1 140 ? -16.614 -5.719 7.830 1.00 92.12 140 VAL A C 1
ATOM 1088 O O . VAL A 1 140 ? -15.548 -6.330 7.763 1.00 92.12 140 VAL A O 1
ATOM 1091 N N . GLU A 1 141 ? -16.786 -4.521 7.265 1.00 92.31 141 GLU A N 1
ATOM 1092 C CA . GLU A 1 141 ? -15.712 -3.853 6.522 1.00 92.31 141 GLU A CA 1
ATOM 1093 C C . GLU A 1 141 ? -14.592 -3.381 7.450 1.00 92.31 141 GLU A C 1
ATOM 1095 O O . GLU A 1 141 ? -13.425 -3.477 7.075 1.00 92.31 141 GLU A O 1
ATOM 1100 N N . LEU A 1 142 ? -14.909 -2.952 8.680 1.00 94.81 142 LEU A N 1
ATOM 1101 C CA . LEU A 1 142 ? -13.886 -2.637 9.682 1.00 94.81 142 LEU A CA 1
ATOM 1102 C C . LEU A 1 142 ? -13.024 -3.863 9.999 1.00 94.81 142 LEU A C 1
ATOM 1104 O O . LEU A 1 142 ? -11.800 -3.774 9.926 1.00 94.81 142 LEU A O 1
ATOM 1108 N N . ARG A 1 143 ? -13.639 -5.013 10.309 1.00 95.94 143 ARG A N 1
ATOM 1109 C CA . ARG A 1 143 ? -12.899 -6.256 10.568 1.00 95.94 143 ARG A CA 1
ATOM 1110 C C . ARG A 1 143 ? -12.016 -6.622 9.381 1.00 95.94 143 ARG A C 1
ATOM 1112 O O . ARG A 1 143 ? -10.825 -6.852 9.558 1.00 95.94 143 ARG A O 1
ATOM 1119 N N . ARG A 1 144 ? -12.586 -6.628 8.171 1.00 92.81 144 ARG A N 1
ATOM 1120 C CA . ARG A 1 144 ? -11.837 -6.946 6.951 1.00 92.81 144 ARG A CA 1
ATOM 1121 C C . ARG A 1 144 ? -10.648 -6.006 6.766 1.00 92.81 144 ARG A C 1
ATOM 1123 O O . ARG A 1 144 ? -9.574 -6.470 6.409 1.00 92.81 144 ARG A O 1
ATOM 1130 N N . PHE A 1 145 ? -10.821 -4.708 6.995 1.00 92.38 145 PHE A N 1
ATOM 1131 C CA . PHE A 1 145 ? -9.731 -3.744 6.885 1.00 92.38 145 PHE A CA 1
ATOM 1132 C C . PHE A 1 145 ? -8.592 -4.052 7.867 1.00 92.38 145 PHE A C 1
ATOM 1134 O O . PHE A 1 145 ? -7.433 -4.083 7.461 1.00 92.38 145 PHE A O 1
ATOM 1141 N N . LEU A 1 146 ? -8.915 -4.337 9.132 1.00 94.31 146 LEU A N 1
ATOM 1142 C CA . LEU A 1 146 ? -7.917 -4.661 10.155 1.00 94.31 146 LEU A CA 1
ATOM 1143 C C . LEU A 1 146 ? -7.178 -5.976 9.847 1.00 94.31 146 LEU A C 1
ATOM 1145 O O . LEU A 1 146 ? -5.955 -6.024 9.928 1.00 94.31 146 LEU A O 1
ATOM 1149 N N . GLU A 1 147 ? -7.899 -7.027 9.459 1.00 93.12 147 GLU A N 1
ATOM 1150 C CA . GLU A 1 147 ? -7.312 -8.356 9.237 1.00 93.12 147 GLU A CA 1
ATOM 1151 C C . GLU A 1 147 ? -6.608 -8.481 7.883 1.00 93.12 147 GLU A C 1
ATOM 1153 O O . GLU A 1 147 ? -5.522 -9.040 7.797 1.00 93.12 147 GLU A O 1
ATOM 1158 N N . VAL A 1 148 ? -7.222 -7.973 6.812 1.00 87.38 148 VAL A N 1
ATOM 1159 C CA . VAL A 1 148 ? -6.758 -8.207 5.435 1.00 87.38 148 VAL A CA 1
ATOM 1160 C C . VAL A 1 148 ? -5.898 -7.060 4.928 1.00 87.38 148 VAL A C 1
ATOM 1162 O O . VAL A 1 148 ? -4.912 -7.298 4.247 1.00 87.38 148 VAL A O 1
ATOM 1165 N N . SER A 1 149 ? -6.272 -5.809 5.209 1.00 85.69 149 SER A N 1
ATOM 1166 C CA . SER A 1 149 ? -5.526 -4.654 4.685 1.00 85.69 149 SER A CA 1
ATOM 1167 C C . SER A 1 149 ? -4.352 -4.270 5.584 1.00 85.69 149 SER A C 1
ATOM 1169 O O . SER A 1 149 ? -3.287 -3.938 5.076 1.00 85.69 149 SER A O 1
ATOM 1171 N N . LEU A 1 150 ? -4.534 -4.337 6.906 1.00 88.50 150 LEU A N 1
ATOM 1172 C CA . LEU A 1 150 ? -3.486 -4.056 7.893 1.00 88.50 150 LEU A CA 1
ATOM 1173 C C . LEU A 1 150 ? -2.741 -5.311 8.375 1.00 88.50 150 LEU A C 1
ATOM 1175 O O . LEU A 1 150 ? -1.802 -5.180 9.153 1.00 88.50 150 LEU A O 1
ATOM 1179 N N . HIS A 1 151 ? -3.147 -6.508 7.930 1.00 90.44 151 HIS A N 1
ATOM 1180 C CA . HIS A 1 151 ? -2.536 -7.789 8.311 1.00 90.44 151 HIS A CA 1
ATOM 1181 C C . HIS A 1 151 ? -2.448 -8.008 9.833 1.00 90.44 151 HIS A C 1
ATOM 1183 O O . HIS A 1 151 ? -1.526 -8.653 10.335 1.00 90.44 151 HIS A O 1
ATOM 1189 N N . ILE A 1 152 ? -3.406 -7.464 10.590 1.00 92.56 152 ILE A N 1
ATOM 1190 C CA . ILE A 1 152 ? -3.447 -7.615 12.044 1.00 92.56 152 ILE A CA 1
ATOM 1191 C C . ILE A 1 152 ? -4.020 -8.990 12.384 1.00 92.56 152 ILE A C 1
ATOM 1193 O O . ILE A 1 152 ? -5.053 -9.404 11.856 1.00 92.56 152 ILE A O 1
ATOM 1197 N N . TRP A 1 153 ? -3.370 -9.678 13.321 1.00 92.00 153 TRP A N 1
ATOM 1198 C CA . TRP A 1 153 ? -3.813 -10.974 13.822 1.00 92.00 153 TRP A CA 1
ATOM 1199 C C . TRP A 1 153 ? -5.257 -10.936 14.333 1.00 92.00 153 TRP A C 1
ATOM 1201 O O . TRP A 1 153 ? -5.629 -10.062 15.121 1.00 92.00 153 TRP A O 1
ATOM 1211 N N . THR A 1 154 ? -6.049 -11.940 13.946 1.00 92.44 154 THR A N 1
ATOM 1212 C CA . THR A 1 154 ? -7.475 -12.067 14.294 1.00 92.44 154 THR A CA 1
ATOM 1213 C C . THR A 1 154 ? -7.737 -11.922 15.794 1.00 92.44 154 THR A C 1
ATOM 1215 O O . THR A 1 154 ? -8.701 -11.275 16.183 1.00 92.44 154 THR A O 1
ATOM 1218 N N . THR A 1 155 ? -6.849 -12.430 16.653 1.00 94.19 155 THR A N 1
ATOM 1219 C CA . THR A 1 155 ? -6.974 -12.314 18.116 1.00 94.19 155 THR A CA 1
ATOM 1220 C C . THR A 1 155 ? -6.922 -10.865 18.608 1.00 94.19 155 THR A C 1
ATOM 1222 O O . THR A 1 155 ? -7.741 -10.465 19.435 1.00 94.19 155 THR A O 1
ATOM 1225 N N . SER A 1 156 ? -6.000 -10.054 18.081 1.00 95.00 156 SER A N 1
ATOM 1226 C CA . SER A 1 156 ? -5.906 -8.624 18.400 1.00 95.00 156 SER A CA 1
ATOM 1227 C C . SER A 1 156 ? -7.106 -7.847 17.857 1.00 95.00 156 SER A C 1
ATOM 1229 O O . SER A 1 156 ? -7.595 -6.926 18.514 1.00 95.00 156 SER A O 1
ATOM 1231 N N . VAL A 1 157 ? -7.612 -8.238 16.682 1.00 95.88 157 VAL A N 1
ATOM 1232 C CA . VAL A 1 157 ? -8.828 -7.656 16.099 1.00 95.88 157 VAL A CA 1
ATOM 1233 C C . VAL A 1 157 ? -10.051 -7.976 16.956 1.00 95.88 157 VAL A C 1
ATOM 1235 O O . VAL A 1 157 ? -10.802 -7.065 17.295 1.00 95.88 157 VAL A O 1
ATOM 1238 N N . ASP A 1 158 ? -10.231 -9.228 17.371 1.00 96.62 158 ASP A N 1
ATOM 1239 C CA . ASP A 1 158 ? -11.340 -9.650 18.231 1.00 96.62 158 ASP A CA 1
ATOM 1240 C C . ASP A 1 158 ? -11.362 -8.874 19.551 1.00 96.62 158 ASP A C 1
ATOM 1242 O O . ASP A 1 158 ? -12.404 -8.349 19.955 1.00 96.62 158 ASP A O 1
ATOM 1246 N N . GLU A 1 159 ? -10.202 -8.736 20.198 1.00 96.31 159 GLU A N 1
ATOM 1247 C CA . GLU A 1 159 ? -10.079 -7.978 21.442 1.00 96.31 159 GLU A CA 1
ATOM 1248 C C . GLU A 1 159 ? -10.438 -6.497 21.246 1.00 96.31 159 GLU A C 1
ATOM 1250 O O . GLU A 1 159 ? -11.167 -5.907 22.055 1.00 96.31 159 GLU A O 1
ATOM 1255 N N . ALA A 1 160 ? -9.958 -5.890 20.159 1.00 96.31 160 ALA A N 1
ATOM 1256 C CA . ALA A 1 160 ? -10.240 -4.499 19.838 1.00 96.31 160 ALA A CA 1
ATOM 1257 C C . ALA A 1 160 ? -11.721 -4.270 19.522 1.00 96.31 160 ALA A C 1
ATOM 1259 O O . ALA A 1 160 ? -12.314 -3.336 20.058 1.00 96.31 160 ALA A O 1
ATOM 1260 N N . LEU A 1 161 ? -12.349 -5.129 18.716 1.00 95.62 161 LEU A N 1
ATOM 1261 C CA . LEU A 1 161 ? -13.770 -5.011 18.382 1.00 95.62 161 LEU A CA 1
ATOM 1262 C C . LEU A 1 161 ? -14.664 -5.221 19.612 1.00 95.62 161 LEU A C 1
ATOM 1264 O O . LEU A 1 161 ? -15.662 -4.517 19.777 1.00 95.62 161 LEU A O 1
ATOM 1268 N N . HIS A 1 162 ? -14.276 -6.112 20.528 1.00 95.12 162 HIS A N 1
ATOM 1269 C CA . HIS A 1 162 ? -14.976 -6.290 21.802 1.00 95.12 162 HIS A CA 1
ATOM 1270 C C . HIS A 1 162 ? -14.871 -5.054 22.707 1.00 95.12 162 HIS A C 1
ATOM 1272 O O . HIS A 1 162 ? -15.858 -4.632 23.315 1.00 95.12 162 HIS A O 1
ATOM 1278 N N . LYS A 1 163 ? -13.689 -4.425 22.777 1.00 94.62 163 LYS A N 1
ATOM 1279 C CA . LYS A 1 163 ? -13.491 -3.143 23.481 1.00 94.62 163 LYS A CA 1
ATOM 1280 C C . LYS A 1 163 ? -14.302 -2.018 22.834 1.00 94.62 163 LYS A C 1
ATOM 1282 O O . LYS A 1 163 ? -14.981 -1.280 23.548 1.00 94.62 163 LYS A O 1
ATOM 1287 N N . LEU A 1 164 ? -14.292 -1.943 21.504 1.00 94.06 164 LEU A N 1
ATOM 1288 C CA . LEU A 1 164 ? -15.004 -0.947 20.706 1.00 94.06 164 LEU A CA 1
ATOM 1289 C C . LEU A 1 164 ? -16.518 -1.001 20.933 1.00 94.06 164 LEU A C 1
ATOM 1291 O O . LEU A 1 164 ? -17.139 0.046 21.094 1.00 94.06 164 LEU A O 1
ATOM 1295 N N . ALA A 1 165 ? -17.098 -2.201 21.006 1.00 90.25 165 ALA A N 1
ATOM 1296 C CA . ALA A 1 165 ? -18.524 -2.391 21.278 1.00 90.25 165 ALA A CA 1
ATOM 1297 C C . ALA A 1 165 ? -18.934 -1.952 22.696 1.00 90.25 165 ALA A C 1
ATOM 1299 O O . ALA A 1 165 ? -20.072 -1.554 22.916 1.00 90.25 165 ALA A O 1
ATOM 1300 N N . ARG A 1 166 ? -18.015 -2.024 23.670 1.00 90.25 166 ARG A N 1
ATOM 1301 C CA . ARG A 1 166 ? -18.287 -1.665 25.073 1.00 90.25 166 ARG A CA 1
ATOM 1302 C C . ARG A 1 166 ? -18.018 -0.199 25.394 1.00 90.25 166 ARG A C 1
ATOM 1304 O O . ARG A 1 166 ? -18.682 0.358 26.260 1.00 90.25 166 ARG A O 1
ATOM 1311 N N . LYS A 1 167 ? -16.993 0.391 24.775 1.00 91.81 167 LYS A N 1
ATOM 1312 C CA . LYS A 1 167 ? -16.460 1.713 25.146 1.00 91.81 167 LYS A CA 1
ATOM 1313 C C . LYS A 1 167 ? -16.602 2.772 24.053 1.00 91.81 167 LYS A C 1
ATOM 1315 O O . LYS A 1 167 ? -16.271 3.926 24.298 1.00 91.81 167 LYS A O 1
ATOM 1320 N N . GLY A 1 168 ? -17.018 2.392 22.845 1.00 90.94 168 GLY A N 1
ATOM 1321 C CA . GLY A 1 168 ? -17.060 3.285 21.683 1.00 90.94 168 GLY A CA 1
ATOM 1322 C C . GLY A 1 168 ? -15.688 3.589 21.067 1.00 90.94 168 GLY A C 1
ATOM 1323 O O . GLY A 1 168 ? -15.619 4.240 20.028 1.00 90.94 168 GLY A O 1
ATOM 1324 N N . ASN A 1 169 ? -14.593 3.096 21.655 1.00 94.94 169 ASN A N 1
ATOM 1325 C CA . ASN A 1 169 ? -13.239 3.207 21.115 1.00 94.94 169 ASN A CA 1
ATOM 1326 C C . ASN A 1 169 ? -12.387 1.969 21.438 1.00 94.94 169 ASN A C 1
ATOM 1328 O O . ASN A 1 169 ? -12.685 1.214 22.369 1.00 94.94 169 ASN A O 1
ATOM 1332 N N . ALA A 1 170 ? -11.328 1.768 20.656 1.00 97.00 170 ALA A N 1
ATOM 1333 C CA . ALA A 1 170 ? -10.314 0.743 20.873 1.00 97.00 170 ALA A CA 1
ATOM 1334 C C . ALA A 1 170 ? -8.969 1.156 20.260 1.00 97.00 170 ALA A C 1
ATOM 1336 O O . ALA A 1 170 ? -8.923 1.983 19.351 1.00 97.00 170 ALA A O 1
ATOM 1337 N N . SER A 1 171 ? -7.887 0.541 20.735 1.00 96.44 171 SER A N 1
ATOM 1338 C CA . SER A 1 171 ? -6.544 0.722 20.181 1.00 96.44 171 SER A CA 1
ATOM 1339 C C . SER A 1 171 ? -5.854 -0.629 20.029 1.00 96.44 171 SER A C 1
ATOM 1341 O O . SER A 1 171 ? -5.983 -1.479 20.914 1.00 96.44 171 SER A O 1
ATOM 1343 N N . ILE A 1 172 ? -5.108 -0.802 18.939 1.00 96.69 172 ILE A N 1
ATOM 1344 C CA . ILE A 1 172 ? -4.258 -1.965 18.665 1.00 96.69 172 ILE A CA 1
ATOM 1345 C C . ILE A 1 172 ? -2.808 -1.465 18.577 1.00 96.69 172 ILE A C 1
ATOM 1347 O O . ILE A 1 172 ? -2.488 -0.751 17.624 1.00 96.69 172 ILE A O 1
ATOM 1351 N N . PRO A 1 173 ? -1.950 -1.767 19.566 1.00 94.44 173 PRO A N 1
ATOM 1352 C CA . PRO A 1 173 ? -0.560 -1.322 19.572 1.00 94.44 173 PRO A CA 1
ATOM 1353 C C . PRO A 1 173 ? 0.339 -2.192 18.685 1.00 94.44 173 PRO A C 1
ATOM 1355 O O . PRO A 1 173 ? -0.035 -3.299 18.301 1.00 94.44 173 PRO A O 1
ATOM 1358 N N . ASN A 1 174 ? 1.558 -1.703 18.446 1.00 91.75 174 ASN A N 1
ATOM 1359 C CA . ASN A 1 174 ? 2.669 -2.414 17.796 1.00 91.75 174 ASN A CA 1
ATOM 1360 C C . ASN A 1 174 ? 2.357 -2.847 16.357 1.00 91.75 174 ASN A C 1
ATOM 1362 O O . ASN A 1 174 ? 2.803 -3.891 15.882 1.00 91.75 174 ASN A O 1
ATOM 1366 N N . VAL A 1 175 ? 1.567 -2.031 15.662 1.00 92.00 175 VAL A N 1
ATOM 1367 C CA . VAL A 1 175 ? 1.312 -2.185 14.233 1.00 92.00 175 VAL A CA 1
ATOM 1368 C C . VAL A 1 175 ? 2.479 -1.557 13.485 1.00 92.00 175 VAL A C 1
ATOM 1370 O O . VAL A 1 175 ? 2.852 -0.415 13.756 1.00 92.00 175 VAL A O 1
ATOM 1373 N N . GLN A 1 176 ? 3.058 -2.304 12.553 1.00 90.75 176 GLN A N 1
ATOM 1374 C CA . GLN A 1 176 ? 4.133 -1.822 11.696 1.00 90.75 176 GLN A CA 1
ATOM 1375 C C . GLN A 1 176 ? 3.569 -1.525 10.316 1.00 90.75 176 GLN A C 1
ATOM 1377 O O . GLN A 1 176 ? 2.981 -2.404 9.693 1.00 90.75 176 GLN A O 1
ATOM 1382 N N . LEU A 1 177 ? 3.754 -0.292 9.853 1.00 88.25 177 LEU A N 1
ATOM 1383 C CA . LEU A 1 177 ? 3.405 0.119 8.499 1.00 88.25 177 LEU A CA 1
ATOM 1384 C C . LEU A 1 177 ? 4.587 0.846 7.885 1.00 88.25 177 LEU A C 1
ATOM 1386 O O . LEU A 1 177 ? 5.204 1.709 8.515 1.00 88.25 177 LEU A O 1
ATOM 1390 N N . SER A 1 178 ? 4.883 0.540 6.631 1.00 86.75 178 SER A N 1
ATOM 1391 C CA . SER A 1 178 ? 5.693 1.435 5.822 1.00 86.75 178 SER A CA 1
ATOM 1392 C C . SER A 1 178 ? 4.938 2.741 5.571 1.00 86.75 178 SER A C 1
ATOM 1394 O O . SER A 1 178 ? 3.702 2.791 5.568 1.00 86.75 178 SER A O 1
ATOM 1396 N N . LYS A 1 179 ? 5.676 3.821 5.298 1.00 82.94 179 LYS A N 1
ATOM 1397 C CA . LYS A 1 179 ? 5.068 5.107 4.917 1.00 82.94 179 LYS A CA 1
ATOM 1398 C C . LYS A 1 179 ? 4.139 4.951 3.706 1.00 82.94 179 LYS A C 1
ATOM 1400 O O . LYS A 1 179 ? 3.115 5.625 3.612 1.00 82.94 179 LYS A O 1
ATOM 1405 N N . ARG A 1 180 ? 4.474 4.036 2.793 1.00 80.69 180 ARG A N 1
ATOM 1406 C CA . ARG A 1 180 ? 3.644 3.713 1.629 1.00 80.69 180 ARG A CA 1
ATOM 1407 C C . ARG A 1 180 ? 2.364 2.978 1.975 1.00 80.69 180 ARG A C 1
ATOM 1409 O O . ARG A 1 180 ? 1.312 3.356 1.467 1.00 80.69 180 ARG A O 1
ATOM 1416 N N . GLU A 1 181 ? 2.439 1.956 2.819 1.00 84.19 181 GLU A N 1
ATOM 1417 C CA . GLU A 1 181 ? 1.245 1.239 3.267 1.00 84.19 181 GLU A CA 1
ATOM 1418 C C . GLU A 1 181 ? 0.299 2.186 3.999 1.00 84.19 181 GLU A C 1
ATOM 1420 O O . GLU A 1 181 ? -0.889 2.206 3.691 1.00 84.19 181 GLU A O 1
ATOM 1425 N N . ALA A 1 182 ? 0.822 3.048 4.877 1.00 86.12 182 ALA A N 1
ATOM 1426 C CA . ALA A 1 182 ? 0.018 4.062 5.550 1.00 86.12 182 ALA A CA 1
ATOM 1427 C C . ALA A 1 182 ? -0.715 4.969 4.542 1.00 86.12 182 ALA A C 1
ATOM 1429 O O . ALA A 1 182 ? -1.940 5.074 4.610 1.00 86.12 182 ALA A O 1
ATOM 1430 N N . LYS A 1 183 ? -0.019 5.531 3.542 1.00 83.12 183 LYS A N 1
ATOM 1431 C CA . LYS A 1 183 ? -0.642 6.343 2.475 1.00 83.12 183 LYS A CA 1
ATOM 1432 C C . LYS A 1 183 ? -1.699 5.571 1.675 1.00 83.12 183 LYS A C 1
ATOM 1434 O O . LYS A 1 183 ? -2.823 6.046 1.532 1.00 83.12 183 LYS A O 1
ATOM 1439 N N . ARG A 1 184 ? -1.379 4.363 1.181 1.00 80.81 184 ARG A N 1
ATOM 1440 C CA . ARG A 1 184 ? -2.318 3.503 0.417 1.00 80.81 184 ARG A CA 1
ATOM 1441 C C . ARG A 1 184 ? -3.572 3.177 1.226 1.00 80.81 184 ARG A C 1
ATOM 1443 O O . ARG A 1 184 ? -4.671 3.064 0.684 1.00 80.81 184 ARG A O 1
ATOM 1450 N N . LEU A 1 185 ? -3.418 3.031 2.537 1.00 86.00 185 LEU A N 1
ATOM 1451 C CA . LEU A 1 185 ? -4.516 2.747 3.444 1.00 86.00 185 LEU A CA 1
ATOM 1452 C C . LEU A 1 185 ? -5.245 4.010 3.918 1.00 86.00 185 LEU A C 1
ATOM 1454 O O . LEU A 1 185 ? -6.248 3.858 4.610 1.00 86.00 185 LEU A O 1
ATOM 1458 N N . GLY A 1 186 ? -4.836 5.217 3.513 1.00 84.06 186 GLY A N 1
ATOM 1459 C CA . GLY A 1 186 ? -5.446 6.482 3.943 1.00 84.06 186 GLY A CA 1
ATOM 1460 C C . GLY A 1 186 ? -5.162 6.821 5.410 1.00 84.06 186 GLY A C 1
ATOM 1461 O O . GLY A 1 186 ? -6.014 7.390 6.087 1.00 84.06 186 GLY A O 1
ATOM 1462 N N . LEU A 1 187 ? -3.999 6.397 5.905 1.00 85.00 187 LEU A N 1
ATOM 1463 C CA . LEU A 1 187 ? -3.541 6.487 7.292 1.00 85.00 187 LEU A CA 1
ATOM 1464 C C . LEU A 1 187 ? -2.214 7.259 7.447 1.00 85.00 187 LEU A C 1
ATOM 1466 O O . LEU A 1 187 ? -1.705 7.339 8.563 1.00 85.00 187 LEU A O 1
ATOM 1470 N N . GLY A 1 188 ? -1.647 7.825 6.372 1.00 72.50 188 GLY A N 1
ATOM 1471 C CA . GLY A 1 188 ? -0.399 8.603 6.405 1.00 72.50 188 GLY A CA 1
ATOM 1472 C C . GLY A 1 188 ? -0.208 9.518 5.207 1.00 72.50 188 GLY A C 1
ATOM 1473 O O . GLY A 1 188 ? -1.089 9.511 4.320 1.00 72.50 188 GLY A O 1
#